Protein AF-A0A7Y0IFZ5-F1 (afdb_monomer_lite)

Structure (mmCIF, N/CA/C/O backbone):
data_AF-A0A7Y0IFZ5-F1
#
_entry.id   AF-A0A7Y0IFZ5-F1
#
loop_
_atom_site.group_PDB
_atom_site.id
_atom_site.type_symbol
_atom_site.label_atom_id
_atom_site.label_alt_id
_atom_site.label_comp_id
_atom_site.label_asym_id
_atom_site.label_entity_id
_atom_site.label_seq_id
_atom_site.pdbx_PDB_ins_code
_atom_site.Cartn_x
_atom_site.Cartn_y
_atom_site.Cartn_z
_atom_site.occupancy
_atom_site.B_iso_or_equiv
_atom_site.auth_seq_id
_atom_site.auth_comp_id
_atom_site.auth_asym_id
_atom_site.auth_atom_id
_atom_site.pdbx_PDB_model_num
ATOM 1 N N . MET A 1 1 ? 30.488 -13.077 0.875 1.00 28.94 1 MET A N 1
ATOM 2 C CA . MET A 1 1 ? 29.024 -13.248 1.007 1.00 28.94 1 MET A CA 1
ATOM 3 C C . MET A 1 1 ? 28.508 -12.250 2.036 1.00 28.94 1 MET A C 1
ATOM 5 O O . MET A 1 1 ? 28.869 -12.395 3.201 1.00 28.94 1 MET A O 1
ATOM 9 N N . PRO A 1 2 ? 27.779 -11.189 1.649 1.00 31.22 2 PRO A N 1
ATOM 10 C CA . PRO A 1 2 ? 27.338 -10.183 2.606 1.00 31.22 2 PRO A CA 1
ATOM 11 C C . PRO A 1 2 ? 26.074 -10.648 3.340 1.00 31.22 2 PRO A C 1
ATOM 13 O O . PRO A 1 2 ? 25.183 -11.271 2.765 1.00 31.22 2 PRO A O 1
ATOM 16 N N . LYS A 1 3 ? 26.037 -10.363 4.642 1.00 28.14 3 LYS A N 1
ATOM 17 C CA . LYS A 1 3 ? 24.937 -10.664 5.561 1.00 28.14 3 LYS A CA 1
ATOM 18 C C . LYS A 1 3 ? 23.734 -9.779 5.216 1.00 28.14 3 LYS A C 1
ATOM 20 O O . LYS A 1 3 ? 23.842 -8.558 5.278 1.00 28.14 3 LYS A O 1
ATOM 25 N N . PHE A 1 4 ? 22.599 -10.391 4.880 1.00 29.33 4 PHE A N 1
ATOM 26 C CA . PHE A 1 4 ?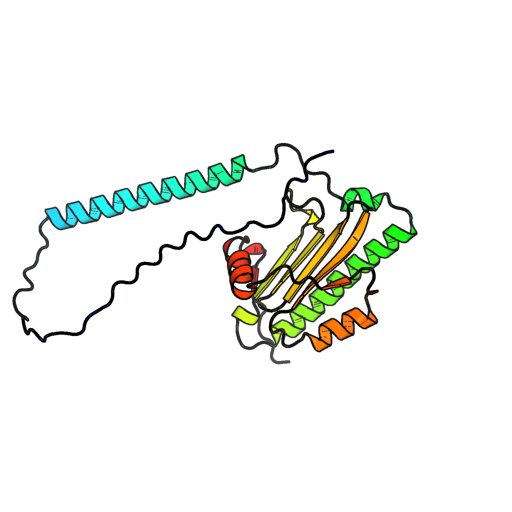 21.320 -9.696 4.733 1.00 29.33 4 PHE A CA 1
ATOM 27 C C . PHE A 1 4 ? 20.890 -9.126 6.085 1.00 29.33 4 PHE A C 1
ATOM 29 O O . PHE A 1 4 ? 20.635 -9.874 7.032 1.00 29.33 4 PHE A O 1
ATOM 36 N N . ILE A 1 5 ? 20.813 -7.801 6.177 1.00 32.47 5 ILE A N 1
ATOM 37 C CA . ILE A 1 5 ? 20.241 -7.126 7.334 1.00 32.47 5 ILE A CA 1
ATOM 38 C C . ILE A 1 5 ? 18.729 -7.038 7.108 1.00 32.47 5 ILE A C 1
ATOM 40 O O . ILE A 1 5 ? 18.268 -6.419 6.154 1.00 32.47 5 ILE A O 1
ATOM 44 N N . LYS A 1 6 ? 17.962 -7.708 7.975 1.00 34.34 6 LYS A N 1
ATOM 45 C CA . LYS A 1 6 ? 16.503 -7.591 8.058 1.00 34.34 6 LYS A CA 1
ATOM 46 C C . LYS A 1 6 ? 16.141 -6.168 8.490 1.00 34.34 6 LYS A C 1
ATOM 48 O O . LYS A 1 6 ? 16.249 -5.853 9.671 1.00 34.34 6 LYS A O 1
ATOM 53 N N . TYR A 1 7 ? 15.656 -5.356 7.562 1.00 35.38 7 TYR A N 1
ATOM 54 C CA . TYR A 1 7 ? 14.889 -4.151 7.866 1.00 35.38 7 TYR A CA 1
ATOM 55 C C . TYR A 1 7 ? 13.543 -4.258 7.149 1.00 35.38 7 TYR A C 1
ATOM 57 O O . TYR A 1 7 ? 13.492 -4.708 6.010 1.00 35.38 7 TYR A O 1
ATOM 65 N N . GLY A 1 8 ? 12.456 -3.916 7.844 1.00 36.41 8 GLY A N 1
ATOM 66 C CA . GLY A 1 8 ? 11.097 -3.984 7.296 1.00 36.41 8 GLY A CA 1
ATOM 67 C C . GLY A 1 8 ? 10.182 -5.011 7.963 1.00 36.41 8 GLY A C 1
ATOM 68 O O . GLY A 1 8 ? 9.476 -5.743 7.287 1.00 36.41 8 GLY A O 1
ATOM 69 N N . LEU A 1 9 ? 10.219 -5.101 9.291 1.00 38.88 9 LEU A N 1
ATOM 70 C CA . LEU A 1 9 ? 9.120 -5.573 10.139 1.00 38.88 9 LEU A CA 1
ATOM 71 C C . LEU A 1 9 ? 9.522 -5.181 11.558 1.00 38.88 9 LEU A C 1
ATOM 73 O O . LEU A 1 9 ? 10.343 -5.854 12.182 1.00 38.88 9 LEU A O 1
ATOM 77 N N . TYR A 1 10 ? 8.991 -4.062 12.053 1.00 38.41 10 TYR A N 1
ATOM 78 C CA . TYR A 1 10 ? 9.014 -3.770 13.483 1.00 38.41 10 TYR A CA 1
ATOM 79 C C . TYR A 1 10 ? 8.206 -4.873 14.173 1.00 38.41 10 TYR A C 1
ATOM 81 O O . TYR A 1 10 ? 6.986 -4.805 14.306 1.00 38.41 10 TYR A O 1
ATOM 89 N N . THR A 1 11 ? 8.883 -5.960 14.535 1.00 38.75 11 THR A N 1
ATOM 90 C CA . THR A 1 11 ? 8.301 -7.034 15.323 1.00 38.75 11 THR A CA 1
ATOM 91 C C . THR A 1 11 ? 8.141 -6.508 16.740 1.00 38.75 11 THR A C 1
ATOM 93 O O . THR A 1 11 ? 9.102 -6.366 17.493 1.00 38.75 11 THR A O 1
ATOM 96 N N . ALA A 1 12 ? 6.902 -6.188 17.105 1.00 37.78 12 ALA A N 1
ATOM 97 C CA . ALA A 1 12 ? 6.526 -5.972 18.491 1.00 37.78 12 ALA A CA 1
ATOM 98 C C . ALA A 1 12 ? 6.909 -7.228 19.296 1.00 37.78 12 ALA A C 1
ATOM 100 O O . ALA A 1 12 ? 6.267 -8.276 19.190 1.00 37.78 12 ALA A O 1
ATOM 101 N N . ARG A 1 13 ? 7.996 -7.137 20.070 1.00 34.03 13 ARG A N 1
ATOM 102 C CA . ARG A 1 13 ? 8.399 -8.143 21.058 1.00 34.03 13 ARG A CA 1
ATOM 103 C C . ARG A 1 13 ? 7.277 -8.260 22.092 1.00 34.03 13 ARG A C 1
ATOM 105 O O . ARG A 1 13 ? 7.116 -7.388 22.939 1.00 34.03 13 ARG A O 1
ATOM 112 N N . GLN A 1 14 ? 6.502 -9.337 22.020 1.00 38.91 14 GLN A N 1
ATOM 113 C CA . GLN A 1 14 ? 5.583 -9.737 23.081 1.00 38.91 14 GLN A CA 1
ATOM 114 C C . GLN A 1 14 ? 6.393 -10.254 24.272 1.00 38.91 14 GLN A C 1
ATOM 116 O O . GLN A 1 14 ? 7.002 -11.318 24.194 1.00 38.91 14 GLN A O 1
ATOM 121 N N . GLN A 1 15 ? 6.380 -9.515 25.378 1.00 36.09 15 GLN A N 1
ATOM 122 C CA . GLN A 1 15 ? 6.601 -10.093 26.699 1.00 36.09 15 GLN A CA 1
ATOM 123 C C . GLN A 1 15 ? 5.238 -10.546 27.227 1.00 36.09 15 GLN A C 1
ATOM 125 O O . GLN A 1 15 ? 4.375 -9.731 27.544 1.00 36.09 15 GLN A O 1
ATOM 130 N N . SER A 1 16 ? 5.026 -11.859 27.261 1.00 39.53 16 SER A N 1
ATOM 131 C CA . SER A 1 16 ? 3.897 -12.495 27.931 1.00 39.53 16 SER A CA 1
ATOM 132 C C . SER A 1 16 ? 4.147 -12.496 29.441 1.00 39.53 16 SER A C 1
ATOM 134 O O . SER A 1 16 ? 4.928 -13.305 29.940 1.00 39.53 16 SER A O 1
ATOM 136 N N . ALA A 1 17 ? 3.492 -11.591 30.166 1.00 36.41 17 ALA A N 1
ATOM 137 C CA . ALA A 1 17 ? 3.303 -11.711 31.607 1.00 36.41 17 ALA A CA 1
ATOM 138 C C . ALA A 1 17 ? 1.890 -12.253 31.846 1.00 36.41 17 ALA A C 1
ATOM 140 O O . ALA A 1 17 ? 0.937 -11.500 32.027 1.00 36.41 17 ALA A O 1
ATOM 141 N N . ASP A 1 18 ? 1.768 -13.575 31.774 1.00 41.91 18 ASP A N 1
ATOM 142 C CA . ASP A 1 18 ? 0.551 -14.302 32.107 1.00 41.91 18 ASP A CA 1
ATOM 143 C C . ASP A 1 18 ? 0.603 -14.685 33.592 1.00 41.91 18 ASP A C 1
ATOM 145 O O . ASP A 1 18 ? 1.342 -15.586 33.993 1.00 41.91 18 ASP A O 1
ATOM 149 N N . ARG A 1 19 ? -0.110 -13.924 34.427 1.00 38.81 19 ARG A N 1
ATOM 150 C CA . ARG A 1 19 ? -0.465 -14.290 35.807 1.00 38.81 19 ARG A CA 1
ATOM 151 C C . ARG A 1 19 ? -1.808 -13.658 36.161 1.00 38.81 19 ARG A C 1
ATOM 153 O O . ARG A 1 19 ? -1.865 -12.622 36.819 1.00 38.81 19 ARG A O 1
ATOM 160 N N . SER A 1 20 ? -2.897 -14.297 35.746 1.00 37.06 20 SER A N 1
ATOM 161 C CA . SER A 1 20 ? -4.210 -14.088 36.361 1.00 37.06 20 SER A CA 1
ATOM 162 C C . SER A 1 20 ? -4.287 -14.847 37.695 1.00 37.06 20 SER A C 1
ATOM 164 O O . SER A 1 20 ? -4.055 -16.058 37.713 1.00 37.06 20 SER A O 1
ATOM 166 N N . PRO A 1 21 ? -4.632 -14.198 38.820 1.00 47.41 21 PRO A N 1
ATOM 167 C CA . PRO A 1 21 ? -5.012 -14.911 40.029 1.00 47.41 21 PRO A CA 1
ATOM 168 C C . PRO A 1 21 ? -6.467 -15.392 39.931 1.00 47.41 21 PRO A C 1
ATOM 170 O O . PRO A 1 21 ? -7.364 -14.652 39.528 1.00 47.41 21 PRO A O 1
ATOM 173 N N . ARG A 1 22 ? -6.690 -16.652 40.321 1.00 45.88 22 ARG A N 1
ATOM 174 C CA . ARG A 1 22 ? -8.016 -17.250 40.521 1.00 45.88 22 ARG A CA 1
ATOM 175 C C . ARG A 1 22 ? -8.739 -16.516 41.655 1.00 45.88 22 ARG A C 1
ATOM 177 O O . ARG A 1 22 ? -8.265 -16.534 42.787 1.00 45.88 22 ARG A O 1
ATOM 184 N N . LEU A 1 23 ? -9.891 -15.916 41.360 1.00 42.19 23 LEU A N 1
ATOM 185 C CA . LEU A 1 23 ? -10.823 -15.405 42.366 1.00 42.19 23 LEU A CA 1
ATOM 186 C C . LEU A 1 23 ? -11.731 -16.546 42.833 1.00 42.19 23 LEU A C 1
ATOM 188 O O . LEU A 1 23 ? -12.584 -17.023 42.088 1.00 42.19 23 LEU A O 1
ATOM 192 N N . GLY A 1 24 ? -11.513 -16.990 44.070 1.00 42.06 24 GLY A N 1
ATOM 193 C CA . GLY A 1 24 ? -12.442 -17.837 44.806 1.00 42.06 24 GLY A CA 1
ATOM 194 C C . GLY A 1 24 ? -13.580 -16.995 45.381 1.00 42.06 24 GLY A C 1
ATOM 195 O O . GLY A 1 24 ? -13.344 -16.018 46.088 1.00 42.06 24 GLY A O 1
ATOM 196 N N . LEU A 1 25 ? -14.810 -17.388 45.060 1.00 46.12 25 LEU A N 1
ATOM 197 C CA . LEU A 1 25 ? -16.038 -16.950 45.715 1.00 46.12 25 LEU A CA 1
ATOM 198 C C . LEU A 1 25 ? -16.077 -17.496 47.146 1.00 46.12 25 LEU A C 1
ATOM 200 O O . LEU A 1 25 ? -15.966 -18.705 47.343 1.00 46.12 25 LEU A O 1
ATOM 204 N N . GLY A 1 26 ? -16.298 -16.631 48.134 1.00 44.28 26 GLY A N 1
ATOM 205 C CA . GLY A 1 26 ? -16.558 -17.079 49.496 1.00 44.28 26 GLY A CA 1
ATOM 206 C C . GLY A 1 26 ? -16.767 -15.950 50.499 1.00 44.28 26 GLY A C 1
ATOM 207 O O . GLY A 1 26 ? -15.861 -15.171 50.753 1.00 44.28 26 GLY A O 1
ATOM 208 N N . ALA A 1 27 ? -17.947 -15.978 51.119 1.00 39.75 27 ALA A N 1
ATOM 209 C CA . ALA A 1 27 ? -18.336 -15.340 52.377 1.00 39.75 27 ALA A CA 1
ATOM 210 C C . ALA A 1 27 ? -18.733 -13.849 52.368 1.00 39.75 27 ALA A C 1
ATOM 212 O O . ALA A 1 27 ? -17.950 -12.923 52.187 1.00 39.75 27 ALA A O 1
ATOM 213 N N . LYS A 1 28 ? -20.023 -13.669 52.673 1.00 49.84 28 LYS A N 1
ATOM 214 C CA . LYS A 1 28 ? -20.680 -12.444 53.122 1.00 49.84 28 LYS A CA 1
ATOM 215 C C . LYS A 1 28 ? -20.041 -11.971 54.434 1.00 49.84 28 LYS A C 1
ATOM 217 O O . LYS A 1 28 ? -19.937 -12.761 55.367 1.00 49.84 28 LYS A O 1
ATOM 222 N N . SER A 1 29 ? -19.720 -10.685 54.532 1.00 41.69 29 SER A N 1
ATOM 223 C CA . SER A 1 29 ? -19.534 -9.998 55.812 1.00 41.69 29 SER A CA 1
ATOM 224 C C . SER A 1 29 ? -20.216 -8.629 55.743 1.00 41.69 29 SER A C 1
ATOM 226 O O . SER A 1 29 ? -19.931 -7.871 54.811 1.00 41.69 29 SER A O 1
ATOM 228 N N . PRO A 1 30 ? -21.138 -8.302 56.666 1.00 58.19 30 PRO A N 1
ATOM 229 C CA . PRO A 1 30 ? -21.684 -6.967 56.805 1.00 58.19 30 PRO A CA 1
ATOM 230 C C . PRO A 1 30 ? -20.810 -6.195 57.797 1.00 58.19 30 PRO A C 1
ATOM 232 O O . PRO A 1 30 ? -20.915 -6.389 59.003 1.00 58.19 30 PRO A O 1
ATOM 235 N N . VAL A 1 31 ? -19.955 -5.304 57.301 1.00 47.06 31 VAL A N 1
ATOM 236 C CA . VAL A 1 31 ? -19.357 -4.258 58.140 1.00 47.06 31 VAL A CA 1
ATOM 237 C C . VAL A 1 31 ? -19.505 -2.940 57.402 1.00 47.06 31 VAL A C 1
ATOM 239 O O . VAL A 1 31 ? -18.700 -2.559 56.559 1.00 47.06 31 VAL A O 1
ATOM 242 N N . LEU A 1 32 ? -20.623 -2.288 57.698 1.00 50.28 32 LEU A N 1
ATOM 243 C CA . LEU A 1 32 ? -20.951 -0.929 57.308 1.00 50.28 32 LEU A CA 1
ATOM 244 C C . LEU A 1 32 ? -20.952 -0.118 58.607 1.00 50.28 32 LEU A C 1
ATOM 246 O O . LEU A 1 32 ? -21.998 0.138 59.189 1.00 50.28 32 LEU A O 1
ATOM 250 N N . ALA A 1 33 ? -19.762 0.195 59.113 1.00 49.06 33 ALA A N 1
ATOM 251 C CA . ALA A 1 33 ? -19.560 1.177 60.171 1.00 49.06 33 ALA A CA 1
ATOM 252 C C . ALA A 1 33 ? -18.097 1.637 60.139 1.00 49.06 33 ALA A C 1
ATOM 254 O O . ALA A 1 33 ? -17.204 0.808 60.015 1.00 49.06 33 ALA A O 1
ATOM 255 N N . GLU A 1 34 ? -17.894 2.950 60.260 1.00 45.88 34 GLU A N 1
ATOM 256 C CA . GLU A 1 34 ? -16.604 3.661 60.343 1.00 45.88 34 GLU A CA 1
ATOM 257 C C . GLU A 1 34 ? -15.924 4.059 59.021 1.00 45.88 34 GLU A C 1
ATOM 259 O O . GLU A 1 34 ? -14.757 3.786 58.756 1.00 45.88 34 GLU A O 1
ATOM 264 N N . LEU A 1 35 ? -16.631 4.874 58.231 1.00 47.56 35 LEU A N 1
ATOM 265 C CA . LEU A 1 35 ? -15.983 5.907 57.414 1.00 47.56 35 LEU A CA 1
ATOM 266 C C . LEU A 1 35 ? -15.595 7.089 58.319 1.00 47.56 35 LEU A C 1
ATOM 268 O O . LEU A 1 35 ? -16.273 8.113 58.363 1.00 47.56 35 LEU A O 1
ATOM 272 N N . LEU A 1 36 ? -14.503 6.931 59.068 1.00 50.06 36 LEU A N 1
ATOM 273 C CA . LEU A 1 36 ? -13.791 8.065 59.658 1.00 50.06 36 LEU A CA 1
ATOM 274 C C . LEU A 1 36 ? -13.088 8.858 58.541 1.00 50.06 36 LEU A C 1
ATOM 276 O O . LEU A 1 36 ? -12.563 8.254 57.598 1.00 50.06 36 LEU A O 1
ATOM 280 N N . PRO A 1 37 ? -13.020 10.199 58.624 1.00 51.59 37 PRO A N 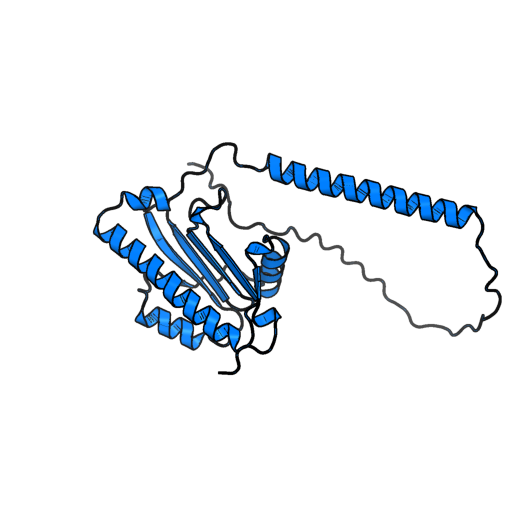1
ATOM 281 C CA . PRO A 1 37 ? -12.328 11.009 57.638 1.00 51.59 37 PRO A CA 1
ATOM 282 C C . PRO A 1 37 ? -10.820 10.857 57.855 1.00 51.59 37 PRO A C 1
ATOM 284 O O . PRO A 1 37 ? -10.186 11.652 58.544 1.00 51.59 37 PRO A O 1
ATOM 287 N N . TYR A 1 38 ? -10.205 9.845 57.243 1.00 51.75 38 TYR A N 1
ATOM 288 C CA . TYR A 1 38 ? -8.749 9.786 57.095 1.00 51.75 38 TYR A CA 1
ATOM 289 C C . TYR A 1 38 ? -8.286 10.777 56.015 1.00 51.75 38 TYR A C 1
ATOM 291 O O . TYR A 1 38 ? -7.607 10.434 55.052 1.00 51.75 38 TYR A O 1
ATOM 299 N N . THR A 1 39 ? -8.604 12.055 56.208 1.00 58.22 39 THR A N 1
ATOM 300 C CA . THR A 1 39 ? -7.816 13.166 55.675 1.00 58.22 39 THR A CA 1
ATOM 301 C C . THR A 1 39 ? -6.678 13.448 56.649 1.00 58.22 39 THR A C 1
ATOM 303 O O . THR A 1 39 ? -6.510 14.575 57.113 1.00 58.22 39 THR A O 1
ATOM 306 N N . SER A 1 40 ? -5.904 12.420 57.025 1.00 67.75 40 SER A N 1
ATOM 307 C CA . SER A 1 40 ? -4.653 12.704 57.717 1.00 67.75 40 SER A CA 1
ATOM 308 C C . SER A 1 40 ? -3.752 13.419 56.713 1.00 67.75 40 SER A C 1
ATOM 310 O O . SER A 1 40 ? -3.646 13.022 55.545 1.00 67.75 40 SER A O 1
ATOM 312 N N . LEU A 1 41 ? -3.138 14.514 57.151 1.00 71.94 41 LEU A N 1
ATOM 313 C CA . LEU A 1 41 ? -2.227 15.314 56.335 1.00 71.94 41 LEU A CA 1
ATOM 314 C C . LEU A 1 41 ? -1.144 14.431 55.682 1.00 71.94 41 LEU A C 1
ATOM 316 O O . LEU A 1 41 ? -0.731 14.676 54.548 1.00 71.94 41 LEU A O 1
ATOM 320 N N . ASP A 1 42 ? -0.771 13.333 56.342 1.00 75.50 42 ASP A N 1
ATOM 321 C CA . ASP A 1 42 ? 0.165 12.327 55.844 1.00 75.50 42 ASP A CA 1
ATOM 322 C C . ASP A 1 42 ? -0.332 11.576 54.603 1.00 75.50 42 ASP A C 1
ATOM 324 O O . ASP A 1 42 ? 0.461 11.298 53.700 1.00 75.50 42 ASP A O 1
ATOM 328 N N . PHE A 1 43 ? -1.627 11.259 54.510 1.00 76.44 43 PHE A N 1
ATOM 329 C CA . PHE A 1 43 ? -2.192 10.584 53.338 1.00 76.44 43 PHE A CA 1
ATOM 330 C C . PHE A 1 43 ? -2.162 11.496 52.106 1.00 76.44 43 PHE A C 1
ATOM 332 O O . PHE A 1 43 ? -1.689 11.092 51.041 1.00 76.44 43 PHE A O 1
ATOM 339 N N . ILE A 1 44 ? -2.573 12.758 52.268 1.00 79.19 44 ILE A N 1
ATOM 340 C CA . ILE A 1 44 ? -2.536 13.771 51.201 1.00 79.19 44 ILE A CA 1
ATOM 341 C C . ILE A 1 44 ? -1.084 14.038 50.772 1.00 79.19 44 ILE A C 1
ATOM 343 O O . ILE A 1 44 ? -0.777 14.105 49.578 1.00 79.19 44 ILE A O 1
ATOM 347 N N . THR A 1 45 ? -0.155 14.104 51.728 1.00 81.75 45 THR A N 1
ATOM 348 C CA . THR A 1 45 ? 1.277 14.311 51.455 1.00 81.75 45 THR A CA 1
ATOM 349 C C . THR A 1 45 ? 1.895 13.122 50.709 1.00 81.75 45 THR A C 1
ATOM 351 O O . THR A 1 45 ? 2.659 13.299 49.758 1.00 81.75 45 THR A O 1
ATOM 354 N N . ARG A 1 46 ? 1.529 11.882 51.061 1.00 80.12 46 ARG A N 1
ATOM 355 C CA . ARG A 1 46 ? 1.975 10.680 50.335 1.00 80.12 46 ARG A CA 1
ATOM 356 C C . ARG A 1 46 ? 1.391 10.615 48.922 1.00 80.12 46 ARG A C 1
ATOM 358 O O . ARG A 1 46 ? 2.137 10.358 47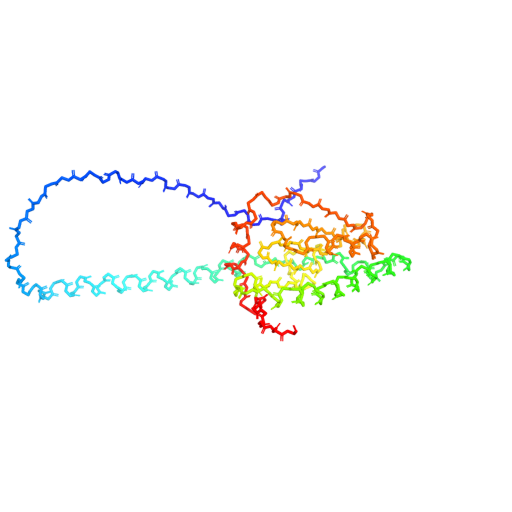.977 1.00 80.12 46 ARG A O 1
ATOM 365 N N . ALA A 1 47 ? 0.098 10.894 48.754 1.00 80.75 47 ALA A N 1
ATOM 366 C CA . ALA A 1 47 ? -0.563 10.880 47.449 1.00 80.75 47 ALA A CA 1
ATOM 367 C C . ALA A 1 47 ? 0.018 11.941 46.495 1.00 80.75 47 ALA A C 1
ATOM 369 O O . ALA A 1 47 ? 0.315 11.644 45.335 1.00 80.75 47 ALA A O 1
ATOM 370 N N . THR A 1 48 ? 0.265 13.158 46.986 1.00 86.38 48 THR A N 1
ATOM 371 C CA . THR A 1 48 ? 0.885 14.234 46.192 1.00 86.38 48 THR A CA 1
ATOM 372 C C . THR A 1 48 ? 2.328 13.909 45.806 1.00 86.38 48 THR A C 1
ATOM 374 O O . THR A 1 48 ? 2.712 14.141 44.656 1.00 86.38 48 THR A O 1
ATOM 377 N N . LYS A 1 49 ? 3.111 13.285 46.700 1.00 89.88 49 LYS A N 1
ATOM 378 C CA . LYS A 1 49 ? 4.462 12.790 46.386 1.00 89.88 49 LYS A CA 1
ATOM 379 C C . LYS A 1 49 ? 4.436 11.738 45.271 1.00 89.88 49 LYS A C 1
ATOM 381 O O . LYS A 1 49 ? 5.191 11.866 44.311 1.00 89.88 49 LYS A O 1
ATOM 386 N N . ILE A 1 50 ? 3.526 10.761 45.340 1.00 88.62 50 ILE A N 1
ATOM 387 C CA . ILE A 1 50 ? 3.358 9.724 44.303 1.00 88.62 50 ILE A CA 1
ATOM 388 C C . ILE A 1 50 ? 2.988 10.347 42.949 1.00 88.62 50 ILE A C 1
ATOM 390 O O . ILE A 1 50 ? 3.570 9.990 41.922 1.00 88.62 50 ILE A O 1
ATOM 394 N N . LEU A 1 51 ? 2.050 11.298 42.930 1.00 87.12 51 LEU A N 1
ATOM 395 C CA . LEU A 1 51 ? 1.634 11.983 41.703 1.00 87.12 51 LEU A CA 1
ATOM 396 C C . LEU A 1 51 ? 2.764 12.823 41.097 1.00 87.12 51 LEU A C 1
ATOM 398 O O . LEU A 1 51 ? 2.934 12.823 39.875 1.00 87.12 51 LEU A O 1
ATOM 402 N N . LYS A 1 52 ? 3.564 13.499 41.930 1.00 90.62 52 LYS A N 1
ATOM 403 C CA . LYS A 1 52 ? 4.734 14.263 41.481 1.00 90.62 52 LYS A CA 1
ATOM 404 C C . LYS A 1 52 ? 5.781 13.346 40.845 1.00 90.62 52 LYS A C 1
ATOM 406 O O . LYS A 1 52 ? 6.188 13.596 39.713 1.00 90.62 52 LYS A O 1
ATOM 411 N N . THR A 1 53 ? 6.123 12.236 41.503 1.00 90.50 53 THR A N 1
ATOM 412 C CA . THR A 1 53 ? 7.062 11.241 40.961 1.00 90.50 53 THR A CA 1
ATOM 413 C C . THR A 1 53 ? 6.550 10.619 39.659 1.00 90.50 53 THR A C 1
ATOM 415 O O . THR A 1 53 ? 7.318 10.454 38.714 1.00 90.50 53 THR A O 1
ATOM 418 N N . ARG A 1 54 ? 5.245 10.330 39.547 1.00 85.00 54 ARG A N 1
ATOM 419 C CA . ARG A 1 54 ? 4.645 9.850 38.289 1.00 85.00 54 ARG A CA 1
ATOM 420 C C . ARG A 1 54 ? 4.776 10.863 37.154 1.00 85.00 54 ARG A C 1
ATOM 422 O O . ARG A 1 54 ? 5.175 10.476 36.060 1.00 85.00 54 ARG A O 1
ATOM 429 N N . LYS A 1 55 ? 4.481 12.144 37.405 1.00 89.12 55 LYS A N 1
ATOM 430 C CA . LYS A 1 55 ? 4.630 13.207 36.396 1.00 89.12 55 LYS A CA 1
ATOM 431 C C . LYS A 1 55 ? 6.082 13.362 35.940 1.00 89.12 55 LYS A C 1
ATOM 433 O O . LYS A 1 55 ? 6.328 13.513 34.749 1.00 89.12 55 LYS A O 1
ATOM 438 N N . GLU A 1 56 ? 7.038 13.302 36.863 1.00 91.19 56 GLU A N 1
ATOM 439 C CA . GLU A 1 56 ? 8.470 13.373 36.541 1.00 91.19 56 GLU A CA 1
ATOM 440 C C . GLU A 1 56 ? 8.936 12.161 35.722 1.00 91.19 56 GLU A C 1
ATOM 442 O O . GLU A 1 56 ? 9.651 12.328 34.735 1.00 91.19 56 GLU A O 1
ATOM 447 N N . ASN A 1 57 ? 8.482 10.953 36.068 1.00 86.75 57 ASN A N 1
ATOM 448 C CA . ASN A 1 57 ? 8.791 9.742 35.306 1.00 86.75 57 ASN A CA 1
ATOM 449 C C . ASN A 1 57 ? 8.182 9.766 33.899 1.00 86.75 57 ASN A C 1
ATOM 451 O O . ASN A 1 57 ? 8.847 9.356 32.952 1.00 86.75 57 ASN A O 1
ATOM 455 N N . MET A 1 58 ? 6.961 10.287 33.744 1.00 83.00 58 MET A N 1
ATOM 456 C CA . MET A 1 58 ? 6.312 10.435 32.437 1.00 83.00 58 MET A CA 1
ATOM 457 C C . MET A 1 58 ? 7.081 11.414 31.543 1.00 83.00 58 MET A C 1
ATOM 459 O O . MET A 1 58 ? 7.419 11.066 30.418 1.00 83.00 58 MET A O 1
ATOM 463 N N . LYS A 1 59 ? 7.496 12.571 32.083 1.00 86.88 59 LYS A N 1
ATOM 464 C CA . LYS A 1 59 ? 8.361 13.522 31.362 1.00 86.88 59 LYS A CA 1
ATOM 465 C C . LYS A 1 59 ? 9.704 12.910 30.953 1.00 86.88 59 LYS A C 1
ATOM 467 O O . LYS A 1 59 ? 10.193 13.172 29.860 1.00 86.88 59 LYS A O 1
ATOM 472 N N . ARG A 1 60 ? 10.323 12.099 31.822 1.00 84.31 60 ARG A N 1
ATOM 473 C CA . ARG A 1 60 ? 11.576 11.391 31.497 1.00 84.31 60 ARG A CA 1
ATOM 474 C C . ARG A 1 60 ? 11.378 10.356 30.393 1.00 84.31 60 ARG A C 1
ATOM 476 O O . ARG A 1 60 ? 12.256 10.215 29.550 1.00 84.31 60 ARG A O 1
ATOM 483 N N . PHE A 1 61 ? 10.247 9.655 30.402 1.00 78.75 61 PHE A N 1
ATOM 484 C CA . PHE A 1 61 ? 9.902 8.684 29.370 1.00 78.75 61 PHE A CA 1
ATOM 485 C C . PHE A 1 61 ? 9.675 9.369 28.016 1.00 78.75 61 PHE A C 1
ATOM 487 O O . PHE A 1 61 ? 10.295 8.973 27.038 1.00 78.75 61 PHE A O 1
ATOM 494 N N . GLU A 1 62 ? 8.899 10.456 27.977 1.00 76.81 62 GLU A N 1
ATOM 495 C CA . GLU A 1 62 ? 8.680 11.271 26.771 1.00 76.81 62 GLU A CA 1
ATOM 496 C C . GLU A 1 62 ? 9.997 11.830 26.204 1.00 76.81 62 GLU A C 1
ATOM 498 O O . GLU A 1 62 ? 10.247 11.749 25.003 1.00 76.81 62 GLU A O 1
ATOM 503 N N . ALA A 1 63 ? 10.883 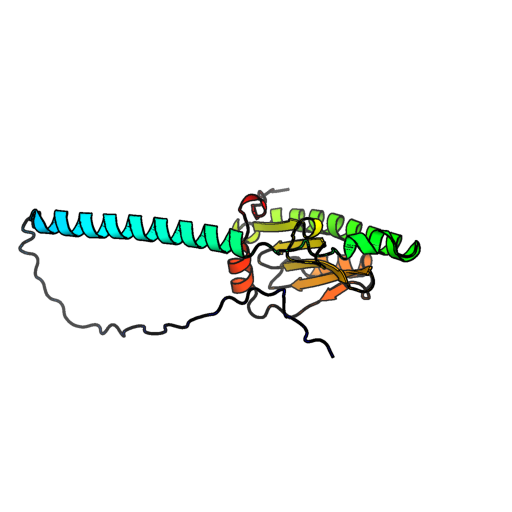12.339 27.067 1.00 78.12 63 ALA A N 1
ATOM 504 C CA . ALA A 1 63 ? 12.193 12.840 26.650 1.00 78.12 63 ALA A CA 1
ATOM 505 C C . ALA A 1 63 ? 13.118 11.724 26.126 1.00 78.12 63 ALA A C 1
ATOM 507 O O . ALA A 1 63 ? 13.886 11.943 25.187 1.00 78.12 63 ALA A O 1
ATOM 508 N N . ALA A 1 64 ? 13.063 10.527 26.718 1.00 71.00 64 ALA A N 1
ATOM 509 C CA . ALA A 1 64 ? 13.824 9.373 26.246 1.00 71.00 64 ALA A CA 1
ATOM 510 C C . ALA A 1 64 ? 13.298 8.854 24.900 1.00 71.00 64 ALA A C 1
ATOM 512 O O . ALA A 1 64 ? 14.096 8.492 24.038 1.00 71.00 64 ALA A O 1
ATOM 513 N N . ASP A 1 65 ? 11.981 8.870 24.700 1.00 67.12 65 ASP A N 1
ATOM 514 C CA . ASP A 1 65 ? 11.340 8.464 23.450 1.00 67.12 65 ASP A CA 1
ATOM 515 C C . ASP A 1 65 ? 11.675 9.441 22.309 1.00 67.12 65 ASP A C 1
ATOM 517 O O . ASP A 1 65 ? 12.116 9.025 21.238 1.00 67.12 65 ASP A O 1
ATOM 521 N N . GLN A 1 66 ? 11.639 10.753 22.576 1.00 65.75 66 GLN A N 1
ATOM 522 C CA . GLN A 1 66 ? 12.123 11.777 21.639 1.00 65.75 66 GLN A CA 1
ATOM 523 C C . GLN A 1 66 ? 13.613 11.617 21.310 1.00 65.75 66 GLN A C 1
ATOM 525 O O . GLN A 1 66 ? 14.015 11.736 20.151 1.00 65.75 66 GLN A O 1
ATOM 530 N N . LYS A 1 67 ? 14.451 11.313 22.309 1.00 63.97 67 LYS A N 1
ATOM 531 C CA . LYS A 1 67 ? 15.891 11.107 22.099 1.00 63.97 67 LYS A CA 1
ATOM 532 C C . LYS A 1 67 ? 16.181 9.841 21.287 1.00 63.97 67 LYS A C 1
ATOM 534 O O . LYS A 1 67 ? 17.058 9.871 20.428 1.00 63.97 67 LYS A O 1
ATOM 539 N N . ASN A 1 68 ? 15.431 8.761 21.508 1.00 59.34 68 ASN A N 1
ATOM 540 C CA . ASN A 1 68 ? 15.517 7.544 20.699 1.00 59.34 68 ASN A CA 1
ATOM 541 C C . ASN A 1 68 ? 15.028 7.777 19.265 1.00 59.34 68 ASN A C 1
ATOM 543 O O . ASN A 1 68 ? 15.623 7.241 18.334 1.00 59.34 68 ASN A O 1
ATOM 547 N N . HIS A 1 69 ? 13.995 8.597 19.061 1.00 56.81 69 HIS A N 1
ATOM 548 C CA . HIS A 1 69 ? 13.561 8.991 17.720 1.00 56.81 69 HIS A CA 1
ATOM 549 C C . HIS A 1 69 ? 14.654 9.748 16.952 1.00 56.81 69 HIS A C 1
ATOM 551 O O . HIS A 1 69 ? 14.880 9.450 15.784 1.00 56.81 69 HIS A O 1
ATOM 557 N N . LEU A 1 70 ? 15.383 10.651 17.617 1.00 55.72 70 LEU A N 1
ATOM 558 C CA . LEU A 1 70 ? 16.488 11.410 17.014 1.00 55.72 70 LEU A CA 1
ATOM 559 C C . LEU A 1 70 ? 17.753 10.567 16.777 1.00 55.72 70 LEU A C 1
ATOM 561 O O . LEU A 1 70 ? 18.468 10.782 15.804 1.00 55.72 70 LEU A O 1
ATOM 565 N N . GLN A 1 71 ? 18.056 9.605 17.653 1.00 55.31 71 GLN A N 1
ATOM 566 C CA . GLN A 1 71 ? 19.250 8.755 17.519 1.00 55.31 71 GLN A CA 1
ATOM 567 C C . GLN A 1 71 ? 19.104 7.638 16.481 1.00 55.31 71 GLN A C 1
ATOM 569 O O . GLN A 1 71 ? 20.113 7.088 16.042 1.00 55.31 71 GLN A O 1
ATOM 574 N N . ASN A 1 72 ? 17.874 7.308 16.087 1.00 55.88 72 ASN A N 1
ATOM 575 C CA . ASN A 1 72 ? 17.600 6.298 15.069 1.00 55.88 72 ASN A CA 1
ATOM 576 C C . ASN A 1 72 ? 17.505 6.876 13.652 1.00 55.88 72 ASN A C 1
ATOM 578 O O . ASN A 1 72 ? 17.275 6.104 12.722 1.00 55.88 72 ASN A O 1
ATOM 582 N N . GLU A 1 73 ? 17.705 8.186 13.458 1.00 56.81 73 GLU A N 1
ATOM 583 C CA . GLU A 1 73 ? 17.788 8.734 12.107 1.00 56.81 73 GLU A CA 1
ATOM 584 C C . GLU A 1 73 ? 18.990 8.134 11.364 1.00 56.81 73 GLU A C 1
ATOM 586 O O . GLU A 1 73 ? 20.098 8.047 11.911 1.00 56.81 73 GLU A O 1
ATOM 591 N N . PRO A 1 74 ? 18.799 7.673 10.117 1.00 56.25 74 PRO A N 1
ATOM 592 C CA . PRO A 1 74 ? 19.867 7.036 9.382 1.00 56.25 74 PRO A CA 1
ATOM 593 C C . PRO A 1 74 ? 20.972 8.070 9.159 1.00 56.25 74 PRO A C 1
ATOM 595 O O . PRO A 1 74 ? 20.757 9.101 8.526 1.00 56.25 74 PRO A O 1
ATOM 598 N N . GLN A 1 75 ? 22.183 7.774 9.647 1.00 63.53 75 GLN A N 1
ATOM 599 C CA . GLN A 1 75 ? 23.347 8.669 9.536 1.00 63.53 75 GLN A CA 1
ATOM 600 C C . GLN A 1 75 ? 23.698 9.031 8.082 1.00 63.53 75 GLN A C 1
ATOM 602 O O . GLN A 1 75 ? 24.503 9.928 7.835 1.00 63.53 75 GLN A O 1
ATOM 607 N N . ARG A 1 76 ? 23.120 8.316 7.106 1.00 64.94 76 ARG A N 1
ATOM 608 C CA . ARG A 1 76 ? 23.193 8.621 5.679 1.00 64.94 76 ARG A CA 1
ATOM 609 C C . ARG A 1 76 ? 21.827 8.397 5.032 1.00 64.94 76 ARG A C 1
ATOM 611 O O . ARG A 1 76 ? 21.201 7.376 5.317 1.00 64.94 76 ARG A O 1
ATOM 618 N N . PRO A 1 77 ? 21.383 9.285 4.126 1.00 66.31 77 PRO A N 1
ATOM 619 C CA . PRO A 1 77 ? 20.145 9.081 3.390 1.00 66.31 77 PRO A CA 1
ATOM 620 C C . PRO A 1 77 ? 20.232 7.782 2.585 1.00 66.31 77 PRO A C 1
ATOM 622 O O . PRO A 1 77 ? 21.155 7.590 1.790 1.00 66.31 77 PRO A O 1
ATOM 625 N N . VAL A 1 78 ? 19.270 6.886 2.798 1.00 77.69 78 VAL A N 1
ATOM 626 C CA . VAL A 1 78 ? 19.181 5.631 2.052 1.00 77.69 78 VAL A CA 1
ATOM 627 C C . VAL A 1 78 ? 18.871 5.950 0.589 1.00 77.69 78 VAL A C 1
ATOM 629 O O . VAL A 1 78 ? 17.963 6.731 0.280 1.00 77.69 78 VAL A O 1
ATOM 632 N N . LEU A 1 79 ? 19.645 5.370 -0.332 1.00 84.44 79 LEU A N 1
ATOM 633 C CA . LEU A 1 79 ? 19.380 5.513 -1.757 1.00 84.44 79 LEU A CA 1
ATOM 634 C C . LEU A 1 79 ? 18.048 4.835 -2.085 1.00 84.44 79 LEU A C 1
ATOM 636 O O . LEU A 1 79 ? 17.840 3.665 -1.791 1.00 84.44 79 LEU A O 1
ATOM 640 N N . LYS A 1 80 ? 17.147 5.599 -2.695 1.00 90.00 80 LYS A N 1
ATOM 641 C CA . LYS A 1 80 ? 15.802 5.149 -3.044 1.00 90.00 80 LYS A CA 1
ATOM 642 C C . LYS A 1 80 ? 15.790 4.469 -4.404 1.00 90.00 80 LYS A C 1
ATOM 644 O O . LYS A 1 80 ? 16.121 5.121 -5.397 1.00 90.00 80 LYS A O 1
ATOM 649 N N . ASN A 1 81 ? 15.307 3.231 -4.478 1.00 91.19 81 ASN A N 1
ATOM 650 C CA . ASN A 1 81 ? 15.285 2.478 -5.736 1.00 91.19 81 ASN A CA 1
ATOM 651 C C . ASN A 1 81 ? 14.433 3.164 -6.806 1.00 91.19 81 ASN A C 1
ATOM 653 O O . ASN A 1 81 ? 14.828 3.217 -7.967 1.00 91.19 81 ASN A O 1
ATOM 657 N N . TYR A 1 82 ? 13.323 3.809 -6.426 1.00 92.81 82 TYR A N 1
ATOM 658 C CA . TYR A 1 82 ? 12.498 4.544 -7.392 1.00 92.81 82 TYR A CA 1
ATOM 659 C C . TYR A 1 82 ? 13.266 5.691 -8.082 1.00 92.81 82 TYR A C 1
ATOM 661 O O . TYR A 1 82 ? 12.939 6.073 -9.205 1.00 92.81 82 TYR A O 1
ATOM 669 N N . LYS A 1 83 ? 14.302 6.259 -7.438 1.00 92.62 83 LYS A N 1
ATOM 670 C CA . LYS A 1 83 ? 15.157 7.282 -8.062 1.00 92.62 83 LYS A CA 1
ATOM 671 C C . LYS A 1 83 ? 16.069 6.672 -9.123 1.00 92.62 83 LYS A C 1
ATOM 673 O O . LYS A 1 83 ? 16.334 7.336 -10.122 1.00 92.62 83 LYS A O 1
ATOM 678 N N . LEU A 1 84 ? 16.517 5.434 -8.922 1.00 91.50 84 LEU A N 1
ATOM 679 C CA . LEU A 1 84 ? 17.270 4.673 -9.919 1.00 91.50 84 LEU A CA 1
ATOM 680 C C . LEU A 1 84 ? 16.366 4.251 -11.078 1.00 91.50 84 LEU A C 1
ATOM 682 O O . LEU A 1 84 ? 16.717 4.487 -12.227 1.00 91.50 84 LEU A O 1
ATOM 686 N N . ALA A 1 85 ? 15.137 3.820 -10.786 1.00 92.56 85 ALA A N 1
ATOM 687 C CA . ALA A 1 85 ? 14.143 3.458 -11.795 1.00 92.56 85 ALA A CA 1
ATOM 688 C C . ALA A 1 85 ? 13.790 4.593 -12.776 1.00 92.56 85 ALA A C 1
ATOM 690 O O . ALA A 1 85 ? 13.394 4.345 -13.914 1.00 92.56 85 ALA A O 1
ATOM 691 N N . ARG A 1 86 ? 14.022 5.860 -12.405 1.00 90.56 86 ARG A N 1
ATOM 692 C CA . ARG A 1 86 ? 13.940 7.009 -13.332 1.00 90.56 86 ARG A CA 1
ATOM 693 C C . ARG A 1 86 ? 15.007 7.000 -14.430 1.00 90.56 86 ARG A C 1
ATOM 695 O O . ARG A 1 86 ? 14.914 7.780 -15.377 1.00 90.56 86 ARG A O 1
ATOM 702 N N . ARG A 1 87 ? 16.023 6.152 -14.322 1.00 91.19 87 ARG A N 1
ATOM 703 C CA . ARG A 1 87 ? 17.087 5.946 -15.312 1.00 91.19 87 ARG A CA 1
ATOM 704 C C . ARG A 1 87 ? 16.952 4.615 -16.052 1.00 91.19 87 ARG A C 1
ATOM 706 O O . ARG A 1 87 ? 17.723 4.395 -16.978 1.00 91.19 87 ARG A O 1
ATOM 713 N N . ALA A 1 88 ? 15.947 3.804 -15.716 1.00 92.00 88 ALA A N 1
ATOM 714 C CA . ALA A 1 88 ? 15.667 2.544 -16.389 1.00 92.00 88 ALA A CA 1
ATOM 715 C C . ALA A 1 88 ? 15.398 2.728 -17.896 1.00 92.00 88 ALA A C 1
ATOM 717 O O . ALA A 1 88 ? 15.158 3.841 -18.392 1.00 92.00 88 ALA A O 1
ATOM 718 N N . LEU A 1 89 ? 15.408 1.610 -18.625 1.00 94.31 89 LEU A N 1
ATOM 719 C CA . LEU A 1 89 ? 15.053 1.569 -20.044 1.00 94.31 89 LEU A CA 1
ATOM 720 C C . LEU A 1 89 ? 13.635 2.131 -20.280 1.00 94.31 89 LEU A C 1
ATOM 722 O O . LEU A 1 89 ? 12.779 1.984 -19.402 1.00 94.31 89 LEU A O 1
ATOM 726 N N . PRO A 1 90 ? 13.353 2.738 -21.452 1.00 95.69 90 PRO A N 1
ATOM 727 C CA . PRO A 1 90 ? 12.062 3.375 -21.737 1.00 95.69 90 PRO A CA 1
ATOM 728 C C . PRO A 1 90 ? 10.844 2.497 -21.421 1.00 95.69 90 PRO A C 1
ATOM 730 O O . PRO A 1 90 ? 9.974 2.917 -20.664 1.00 95.69 90 PRO A O 1
ATOM 733 N N . LEU A 1 91 ? 10.847 1.239 -21.876 1.00 94.38 91 LEU A N 1
ATOM 734 C CA . LEU A 1 91 ? 9.760 0.293 -21.607 1.00 94.38 91 LEU A CA 1
ATOM 735 C C . LEU A 1 91 ? 9.545 0.046 -20.103 1.00 94.38 91 LEU A C 1
ATOM 737 O O . LEU A 1 91 ? 8.415 -0.002 -19.628 1.00 94.38 91 LEU A O 1
ATOM 741 N N . GLN A 1 92 ? 10.622 -0.079 -19.321 1.00 95.06 92 GLN A N 1
ATOM 742 C CA . GLN A 1 92 ? 10.515 -0.293 -17.874 1.00 95.06 92 GLN A CA 1
ATOM 743 C C . GLN A 1 92 ? 9.939 0.938 -17.163 1.00 95.06 92 GLN A C 1
ATOM 745 O O . GLN A 1 92 ? 9.174 0.794 -16.211 1.00 95.06 92 GLN A O 1
ATOM 750 N N . LYS A 1 93 ? 10.268 2.147 -17.632 1.00 95.94 93 LYS A N 1
ATOM 751 C CA . LYS A 1 93 ? 9.687 3.393 -17.112 1.00 95.94 93 LYS A CA 1
ATOM 752 C C . LYS A 1 93 ? 8.190 3.464 -17.367 1.00 95.94 93 LYS A C 1
ATOM 754 O O . LYS A 1 93 ? 7.449 3.811 -16.455 1.00 95.94 93 LYS A O 1
ATOM 759 N N . GLU A 1 94 ? 7.754 3.122 -18.575 1.00 95.94 94 GLU A N 1
ATOM 760 C CA . GLU A 1 94 ? 6.332 3.076 -18.926 1.00 95.94 94 GLU A CA 1
ATOM 761 C C . GLU A 1 94 ? 5.575 2.079 -18.048 1.00 95.94 94 GLU A C 1
ATOM 763 O O . GLU A 1 94 ? 4.546 2.431 -17.475 1.00 95.94 94 GLU A O 1
ATOM 768 N N . LEU A 1 95 ? 6.130 0.879 -17.848 1.00 96.25 95 LEU A N 1
ATOM 769 C CA . LEU A 1 95 ? 5.553 -0.128 -16.955 1.00 96.25 95 LEU A CA 1
ATOM 770 C C . LEU A 1 95 ? 5.467 0.365 -15.503 1.00 96.25 95 LEU A C 1
ATOM 772 O O . LEU A 1 95 ? 4.418 0.244 -14.873 1.00 96.25 95 LEU A O 1
ATOM 776 N N . ASN A 1 96 ? 6.539 0.965 -14.980 1.00 97.00 96 ASN A N 1
ATOM 777 C CA . ASN A 1 96 ? 6.558 1.516 -13.624 1.00 97.00 96 ASN A CA 1
ATOM 778 C C . ASN A 1 96 ? 5.523 2.641 -13.454 1.00 97.00 96 ASN A C 1
ATOM 780 O O . ASN A 1 96 ? 4.781 2.656 -12.472 1.00 97.00 96 ASN A O 1
ATOM 784 N N . ASN A 1 97 ? 5.424 3.549 -14.429 1.00 96.56 97 ASN A N 1
ATOM 785 C CA . ASN A 1 97 ? 4.421 4.614 -14.437 1.00 96.56 97 ASN A CA 1
ATOM 786 C C . ASN A 1 97 ? 2.997 4.045 -14.502 1.00 96.56 97 ASN A C 1
ATOM 788 O O . ASN A 1 97 ? 2.110 4.541 -13.812 1.00 96.56 97 ASN A O 1
ATOM 792 N N . GLY A 1 98 ? 2.786 2.987 -15.290 1.00 96.88 98 GLY A N 1
ATOM 793 C CA . GLY A 1 98 ? 1.514 2.273 -15.365 1.00 96.88 98 GLY A CA 1
ATOM 794 C C . GLY A 1 98 ? 1.111 1.675 -14.018 1.00 96.88 98 GLY A C 1
ATOM 795 O O . GLY A 1 98 ? -0.011 1.884 -13.569 1.00 96.88 98 GLY A O 1
ATOM 796 N N . ILE A 1 99 ? 2.033 1.001 -13.324 1.00 97.38 99 ILE A N 1
ATOM 797 C CA . ILE A 1 99 ? 1.779 0.435 -11.988 1.00 97.38 99 ILE A CA 1
ATOM 798 C C . ILE A 1 99 ? 1.457 1.539 -10.970 1.00 97.38 99 ILE A C 1
ATOM 800 O O . ILE A 1 99 ? 0.530 1.393 -10.175 1.00 97.38 99 ILE A O 1
ATOM 804 N N . GLU A 1 100 ? 2.177 2.662 -11.007 1.00 96.62 100 GLU A N 1
ATOM 805 C CA . GLU A 1 100 ? 1.910 3.810 -10.132 1.00 96.62 100 GLU A CA 1
ATOM 806 C C . GLU A 1 100 ? 0.536 4.445 -10.410 1.00 96.62 100 GLU A C 1
ATOM 808 O O . GLU A 1 100 ? -0.216 4.736 -9.478 1.00 96.62 100 GLU A O 1
ATOM 813 N N . TYR A 1 101 ? 0.158 4.595 -11.681 1.00 97.25 101 TYR A N 1
ATOM 814 C CA . TYR A 1 101 ? -1.178 5.053 -12.068 1.00 97.25 101 TYR A CA 1
ATOM 815 C C . TYR A 1 101 ? -2.272 4.107 -11.553 1.00 97.25 101 TYR A C 1
ATOM 817 O O . TYR A 1 101 ? -3.242 4.543 -10.929 1.00 97.25 101 TYR A O 1
ATOM 825 N N . LEU A 1 102 ? -2.086 2.803 -11.763 1.00 96.50 102 LEU A N 1
ATOM 826 C CA . LEU A 1 102 ? -3.005 1.755 -11.329 1.00 96.50 102 LEU A CA 1
ATOM 827 C C . LEU A 1 102 ? -3.177 1.730 -9.804 1.00 96.50 102 LEU A C 1
ATOM 829 O O . LEU A 1 102 ? -4.294 1.550 -9.319 1.00 96.50 102 LEU A O 1
ATOM 833 N N . TYR A 1 103 ? -2.109 1.974 -9.040 1.00 96.00 103 TYR A N 1
ATOM 834 C CA . TYR A 1 103 ? -2.202 2.150 -7.590 1.00 96.00 103 TYR A CA 1
ATOM 835 C C . TYR A 1 103 ? -3.171 3.272 -7.213 1.00 96.00 103 TYR A C 1
ATOM 837 O O . TYR A 1 103 ? -4.059 3.060 -6.388 1.00 96.00 103 TYR A O 1
ATOM 845 N N . HIS A 1 104 ? -3.028 4.450 -7.823 1.00 96.44 104 HIS A N 1
ATOM 846 C CA . HIS A 1 104 ? -3.873 5.598 -7.505 1.00 96.44 104 HIS A CA 1
ATOM 847 C C . HIS A 1 104 ? -5.331 5.409 -7.958 1.00 96.44 104 HIS A C 1
ATOM 849 O O . HIS A 1 104 ? -6.238 5.834 -7.237 1.00 96.44 104 HIS A O 1
ATOM 855 N N . ASP A 1 105 ? -5.576 4.731 -9.088 1.00 96.56 105 ASP A N 1
ATOM 856 C CA . ASP A 1 105 ? -6.938 4.353 -9.503 1.00 96.56 105 ASP A CA 1
ATOM 857 C C . ASP A 1 105 ? -7.588 3.407 -8.484 1.00 96.56 105 ASP A C 1
ATOM 859 O O . ASP A 1 105 ? -8.694 3.672 -8.005 1.00 96.56 105 ASP A O 1
ATOM 863 N N . LEU A 1 106 ? -6.890 2.335 -8.088 1.00 95.69 106 LEU A N 1
ATOM 864 C CA . LEU A 1 106 ? -7.428 1.381 -7.118 1.00 95.69 106 LEU A CA 1
ATOM 865 C C . LEU A 1 106 ? -7.628 2.017 -5.740 1.00 95.69 106 LEU A C 1
ATOM 867 O O . LEU A 1 106 ? -8.658 1.785 -5.114 1.00 95.69 106 LEU A O 1
ATOM 871 N N . LEU A 1 107 ? -6.694 2.853 -5.280 1.00 95.81 107 LEU A N 1
ATOM 872 C CA . LEU A 1 107 ? -6.809 3.578 -4.013 1.00 95.81 107 LEU A CA 1
ATOM 873 C C . LEU A 1 107 ? -8.106 4.395 -3.956 1.00 95.81 107 LEU A C 1
ATOM 875 O O . LEU A 1 107 ? -8.834 4.330 -2.966 1.00 95.81 107 LEU A O 1
ATOM 879 N N . LYS A 1 108 ? -8.432 5.127 -5.030 1.00 95.94 108 LYS A N 1
ATOM 880 C CA . LYS A 1 108 ? -9.679 5.898 -5.120 1.00 95.94 108 LYS A CA 1
ATOM 881 C C . LYS A 1 108 ? -10.905 4.991 -4.982 1.00 95.94 108 LYS A C 1
ATOM 883 O O . LYS A 1 108 ? -11.819 5.322 -4.228 1.00 95.94 108 LYS A O 1
ATOM 888 N N . ARG A 1 109 ? -10.906 3.845 -5.668 1.00 95.94 109 ARG A N 1
ATOM 889 C CA . ARG A 1 109 ? -12.001 2.863 -5.625 1.00 95.94 109 ARG A CA 1
ATOM 890 C C . ARG A 1 109 ? -12.153 2.232 -4.245 1.00 95.94 109 ARG A C 1
ATOM 892 O O . ARG A 1 109 ? -13.263 2.179 -3.733 1.00 95.94 109 ARG A O 1
ATOM 899 N N . ILE A 1 110 ? -11.053 1.814 -3.619 1.00 95.56 110 ILE A N 1
ATOM 900 C CA . ILE A 1 110 ? -11.069 1.234 -2.271 1.00 95.56 110 ILE A CA 1
ATOM 901 C C . ILE A 1 110 ? -11.638 2.242 -1.279 1.00 95.56 110 ILE A C 1
ATOM 903 O O . ILE A 1 110 ? -12.536 1.901 -0.520 1.00 95.56 110 ILE A O 1
ATOM 907 N N . LYS A 1 111 ? -11.189 3.501 -1.312 1.00 95.38 111 LYS A N 1
ATOM 908 C CA . LYS A 1 111 ? -11.736 4.532 -0.420 1.00 95.38 111 LYS A CA 1
ATOM 909 C C . LYS A 1 111 ? -13.244 4.692 -0.610 1.00 95.38 111 LYS A C 1
ATOM 911 O O . LYS A 1 111 ? -13.965 4.750 0.377 1.00 95.38 111 LYS A O 1
ATOM 916 N N . GLN A 1 112 ? -13.732 4.692 -1.851 1.00 95.38 112 GLN A N 1
ATOM 917 C CA . GLN A 1 112 ? -15.171 4.728 -2.130 1.00 95.38 112 GLN A CA 1
ATOM 918 C C . GLN A 1 112 ? -15.905 3.508 -1.553 1.00 95.38 112 GLN A C 1
ATOM 920 O O . GLN A 1 112 ? -16.881 3.685 -0.833 1.00 95.38 112 GLN A O 1
ATOM 925 N N . MET A 1 113 ? -15.413 2.286 -1.778 1.00 95.44 113 MET A N 1
ATOM 926 C CA . MET A 1 113 ? -16.019 1.073 -1.204 1.00 95.44 113 MET A CA 1
ATOM 927 C C . MET A 1 113 ? -16.087 1.151 0.325 1.00 95.44 113 MET A C 1
ATOM 929 O O . MET A 1 113 ? -17.124 0.896 0.931 1.00 95.44 113 MET A O 1
ATOM 933 N N . TYR A 1 114 ? -14.994 1.582 0.956 1.00 95.50 114 TYR A N 1
ATOM 934 C CA . TYR A 1 114 ? -14.904 1.668 2.406 1.00 95.50 114 TYR A CA 1
ATOM 935 C C . TYR A 1 114 ? -15.817 2.752 2.984 1.00 95.50 114 TYR A C 1
ATOM 937 O O . TYR A 1 114 ? -16.355 2.536 4.063 1.00 95.50 114 TYR A O 1
ATOM 945 N N . THR A 1 115 ? -16.084 3.866 2.283 1.00 95.12 115 THR A N 1
ATOM 946 C CA . THR A 1 115 ? -17.050 4.881 2.765 1.00 95.12 115 THR A CA 1
ATOM 947 C C . THR A 1 115 ? -18.451 4.324 3.013 1.00 95.12 115 THR A C 1
ATOM 949 O O . THR A 1 115 ? -19.161 4.880 3.844 1.00 95.12 115 THR A O 1
ATOM 952 N N . ALA A 1 116 ? -18.837 3.220 2.366 1.00 92.25 116 ALA A N 1
ATOM 953 C CA . ALA A 1 116 ? -20.139 2.582 2.553 1.00 92.25 116 ALA A CA 1
ATOM 954 C C . ALA A 1 116 ? -20.221 1.680 3.803 1.00 92.25 116 ALA A C 1
ATOM 956 O O . ALA A 1 116 ? -21.288 1.151 4.108 1.00 92.25 116 ALA A O 1
ATOM 957 N N . LEU A 1 117 ? -19.123 1.479 4.542 1.00 93.69 117 LEU A N 1
ATOM 958 C CA . LEU A 1 117 ? -19.133 0.628 5.734 1.00 93.69 117 LEU A CA 1
ATOM 959 C C . LEU A 1 117 ? -19.740 1.361 6.945 1.00 93.69 117 LEU A C 1
ATOM 961 O O . LEU A 1 117 ? -19.406 2.522 7.202 1.00 93.69 117 LEU A O 1
ATOM 965 N N . PRO A 1 118 ? -20.593 0.698 7.748 1.00 93.94 118 PRO A N 1
ATOM 966 C CA . PRO A 1 118 ? -21.291 1.357 8.852 1.00 93.94 118 PRO A CA 1
ATOM 967 C C . PRO A 1 118 ? -20.329 1.791 9.971 1.00 93.94 118 PRO A C 1
ATOM 969 O O . PRO A 1 118 ? -20.389 2.921 10.472 1.00 93.94 118 PRO A O 1
ATOM 972 N N . ASN A 1 119 ? -19.381 0.926 10.337 1.00 94.81 119 ASN A N 1
ATOM 973 C CA . ASN A 1 119 ? -18.495 1.161 11.472 1.00 94.81 119 ASN A CA 1
ATOM 974 C C . ASN A 1 119 ? -17.365 2.136 11.120 1.00 94.81 119 ASN A C 1
ATOM 976 O O . ASN A 1 119 ? -16.712 2.023 10.085 1.00 94.81 119 ASN A O 1
ATOM 980 N N . ALA A 1 120 ? -17.070 3.072 12.025 1.00 94.25 120 ALA A N 1
ATOM 981 C CA . ALA A 1 120 ? -15.970 4.022 11.843 1.00 94.25 120 ALA A CA 1
ATOM 982 C C . ALA A 1 120 ? -14.587 3.343 11.816 1.00 94.25 120 ALA A C 1
ATOM 984 O O . ALA A 1 120 ? -13.701 3.786 11.087 1.00 94.25 120 ALA A O 1
ATOM 985 N N . TYR A 1 121 ? -14.407 2.260 12.581 1.00 95.31 121 TYR A N 1
ATOM 986 C CA . TYR A 1 121 ? -13.167 1.480 12.569 1.00 95.31 121 TYR A CA 1
ATOM 987 C C . TYR A 1 121 ? -12.916 0.863 11.193 1.00 95.31 121 TYR A C 1
ATOM 989 O O . TYR A 1 121 ? -11.840 1.046 10.634 1.00 95.31 121 TYR A O 1
ATOM 997 N N . ASP A 1 122 ? -13.944 0.241 10.613 1.00 96.12 122 ASP A N 1
ATOM 998 C CA . ASP A 1 122 ? -13.877 -0.342 9.273 1.00 96.12 122 ASP A CA 1
ATOM 999 C C . ASP A 1 122 ? -13.574 0.714 8.205 1.00 96.12 122 ASP A C 1
ATOM 1001 O O . ASP A 1 122 ? -12.875 0.426 7.247 1.00 96.12 122 ASP A O 1
ATOM 1005 N N . ARG A 1 123 ? -14.016 1.962 8.414 1.00 96.19 123 ARG A N 1
ATOM 1006 C CA . ARG A 1 123 ? -13.733 3.133 7.564 1.00 96.19 123 ARG A CA 1
ATOM 1007 C C . ARG A 1 123 ? -12.369 3.786 7.787 1.00 96.19 123 ARG A C 1
ATOM 1009 O O . ARG A 1 123 ? -12.058 4.773 7.116 1.00 96.19 123 ARG A O 1
ATOM 1016 N N . THR A 1 124 ? -11.577 3.307 8.740 1.00 96.88 124 THR A N 1
ATOM 1017 C CA . THR A 1 124 ? -10.257 3.873 9.022 1.00 96.88 124 THR A CA 1
ATOM 1018 C C . THR A 1 124 ? -9.249 3.345 8.009 1.00 96.88 124 THR A C 1
ATOM 1020 O O . THR A 1 124 ? -9.082 2.143 7.843 1.00 96.88 124 THR A O 1
ATOM 1023 N N . VAL A 1 125 ? -8.548 4.240 7.323 1.00 97.00 125 VAL A N 1
ATOM 1024 C CA . VAL A 1 125 ? -7.509 3.890 6.352 1.00 97.00 125 VAL A CA 1
ATOM 1025 C C . VAL A 1 125 ? -6.213 4.602 6.705 1.00 97.00 125 VAL A C 1
ATOM 1027 O O . VAL A 1 125 ? -6.226 5.711 7.237 1.00 97.00 125 VAL A O 1
ATOM 1030 N N . VAL A 1 126 ? -5.085 3.964 6.421 1.00 97.00 126 VAL A N 1
ATOM 1031 C CA . VAL A 1 126 ? -3.759 4.550 6.612 1.00 97.00 126 VAL A CA 1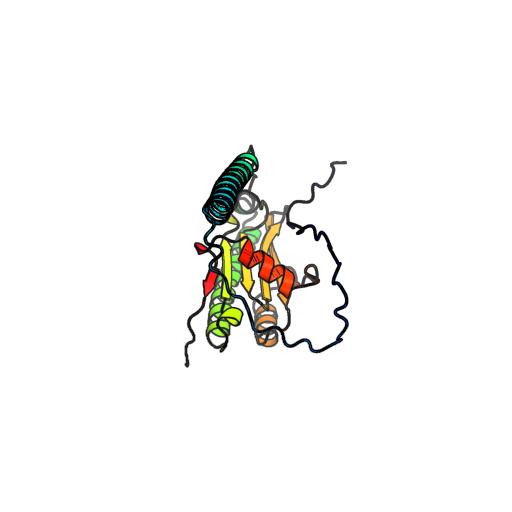
ATOM 1032 C C . VAL A 1 126 ? -3.052 4.599 5.274 1.00 97.00 126 VAL A C 1
ATOM 1034 O O . VAL A 1 126 ? -2.873 3.564 4.634 1.00 97.00 126 VAL A O 1
ATOM 1037 N N . GLU A 1 127 ? -2.624 5.792 4.878 1.00 95.44 127 GLU A N 1
ATOM 1038 C CA . GLU A 1 127 ? -1.921 6.029 3.621 1.00 95.44 127 GLU A CA 1
ATOM 1039 C C . GLU A 1 127 ? -0.492 6.496 3.905 1.00 95.44 127 GLU A C 1
ATOM 1041 O O . GLU A 1 127 ? -0.257 7.458 4.637 1.00 95.44 127 GLU A O 1
ATOM 1046 N N . ILE A 1 128 ? 0.490 5.809 3.322 1.00 94.38 128 ILE A N 1
ATOM 1047 C CA . ILE A 1 128 ? 1.907 6.123 3.505 1.00 94.38 128 ILE A CA 1
ATOM 1048 C C . ILE A 1 128 ? 2.546 6.393 2.150 1.00 94.38 128 ILE A C 1
ATOM 1050 O O . ILE A 1 128 ? 2.545 5.541 1.261 1.00 94.38 128 ILE A O 1
ATOM 1054 N N . ASN A 1 129 ? 3.159 7.570 2.020 1.00 94.75 129 ASN A N 1
ATOM 1055 C CA . ASN A 1 129 ? 4.032 7.902 0.901 1.00 94.75 129 ASN A CA 1
ATOM 1056 C C . ASN A 1 129 ? 5.479 7.468 1.200 1.00 94.75 129 ASN A C 1
ATOM 1058 O O . ASN A 1 129 ? 6.298 8.247 1.703 1.00 94.75 129 ASN A O 1
ATOM 1062 N N . GLY A 1 130 ? 5.795 6.221 0.854 1.00 92.94 130 GLY A N 1
ATOM 1063 C CA . GLY A 1 130 ? 7.121 5.615 0.996 1.00 92.94 130 GLY A CA 1
ATOM 1064 C C . GLY A 1 130 ? 8.227 6.358 0.240 1.00 92.94 130 GLY A C 1
ATOM 1065 O O . GLY A 1 130 ? 9.385 6.327 0.658 1.00 92.94 130 GLY A O 1
ATOM 1066 N N . LYS A 1 131 ? 7.905 7.148 -0.798 1.00 92.31 131 LYS A N 1
ATOM 1067 C CA . LYS A 1 131 ? 8.911 7.974 -1.499 1.00 92.31 131 LYS A CA 1
ATOM 1068 C C . LYS A 1 131 ? 9.596 8.992 -0.581 1.00 92.31 131 LYS A C 1
ATOM 1070 O O . LYS A 1 131 ? 10.734 9.376 -0.864 1.00 92.31 131 LYS A O 1
ATOM 1075 N N . THR A 1 132 ? 8.913 9.400 0.492 1.00 88.31 132 THR A N 1
ATOM 1076 C CA . THR A 1 132 ? 9.410 10.339 1.513 1.00 88.31 132 THR A CA 1
ATOM 1077 C C . THR A 1 132 ? 9.960 9.666 2.771 1.00 88.31 132 THR A C 1
ATOM 1079 O O . THR A 1 132 ? 10.577 10.340 3.587 1.00 88.31 132 THR A O 1
ATOM 1082 N N . ASP A 1 133 ? 9.773 8.355 2.930 1.00 83.94 133 ASP A N 1
ATOM 1083 C CA . ASP A 1 133 ? 10.186 7.629 4.133 1.00 83.94 133 ASP A CA 1
ATOM 1084 C C . ASP A 1 133 ? 11.697 7.331 4.105 1.00 83.94 133 ASP A C 1
ATOM 1086 O O . ASP A 1 133 ? 12.135 6.588 3.238 1.00 83.94 133 ASP A O 1
ATOM 1090 N N . PRO A 1 134 ? 12.547 7.847 5.001 1.00 79.75 134 PRO A N 1
ATOM 1091 C CA . PRO A 1 134 ? 13.984 7.584 4.918 1.00 79.75 134 PRO A CA 1
ATOM 1092 C C . PRO A 1 134 ? 14.380 6.129 5.244 1.00 79.75 134 PRO A C 1
ATOM 1094 O O . PRO A 1 134 ? 15.516 5.751 4.956 1.00 79.75 134 PRO A O 1
ATOM 1097 N N . TYR A 1 135 ? 13.479 5.313 5.804 1.00 81.19 135 TYR A N 1
ATOM 1098 C CA . TYR A 1 135 ? 13.779 3.968 6.315 1.00 81.19 135 TYR A CA 1
ATOM 1099 C C . TYR A 1 135 ? 13.449 2.829 5.347 1.00 81.19 135 TYR A C 1
ATOM 1101 O O . TYR A 1 135 ? 13.926 1.711 5.540 1.00 81.19 135 TYR A O 1
ATOM 1109 N N . ASP A 1 136 ? 12.653 3.096 4.313 1.00 87.19 136 ASP A N 1
ATOM 1110 C CA . ASP A 1 136 ? 12.199 2.080 3.362 1.00 87.19 136 ASP A CA 1
ATOM 1111 C C . ASP A 1 136 ? 12.799 2.326 1.964 1.00 87.19 136 ASP A C 1
ATOM 1113 O O . ASP A 1 136 ? 12.231 3.099 1.194 1.00 87.19 136 ASP A O 1
ATOM 1117 N N . PRO A 1 137 ? 13.959 1.745 1.601 1.00 88.12 137 PRO A N 1
ATOM 1118 C CA . PRO A 1 137 ? 14.596 1.978 0.295 1.00 88.12 137 PRO A CA 1
ATOM 1119 C C . PRO A 1 137 ? 13.699 1.636 -0.900 1.00 88.12 137 PRO A C 1
ATOM 1121 O O . PRO A 1 137 ? 13.814 2.265 -1.963 1.00 88.12 137 PRO A O 1
ATOM 1124 N N . ASP A 1 138 ? 12.815 0.660 -0.703 1.00 93.81 138 ASP A N 1
ATOM 1125 C CA . ASP A 1 138 ? 12.076 -0.012 -1.759 1.00 93.81 138 ASP A CA 1
ATOM 1126 C C . ASP A 1 138 ? 10.639 0.507 -1.839 1.00 93.81 138 ASP A C 1
ATOM 1128 O O . ASP A 1 138 ? 10.073 0.541 -2.926 1.00 93.81 138 ASP A O 1
ATOM 1132 N N . GLY A 1 139 ? 10.039 0.938 -0.731 1.00 94.38 139 GLY A N 1
ATOM 1133 C CA . GLY A 1 139 ? 8.643 1.361 -0.675 1.00 94.38 139 GLY A CA 1
ATOM 1134 C C . GLY A 1 139 ? 8.341 2.653 -1.429 1.00 94.38 139 GLY A C 1
ATOM 1135 O O . GLY A 1 139 ? 9.039 3.667 -1.318 1.00 94.38 139 GLY A O 1
ATOM 1136 N N . LEU A 1 140 ? 7.233 2.634 -2.170 1.00 96.50 140 LEU A N 1
ATOM 1137 C CA . LEU A 1 140 ? 6.681 3.803 -2.850 1.00 96.50 140 LEU A CA 1
ATOM 1138 C C . LEU A 1 140 ? 5.408 4.267 -2.175 1.00 96.50 140 LEU A C 1
ATOM 1140 O O . LEU A 1 140 ? 5.319 5.426 -1.772 1.00 96.50 140 LEU A O 1
ATOM 1144 N N . TYR A 1 141 ? 4.444 3.363 -2.052 1.00 97.50 141 TYR A N 1
ATOM 1145 C CA . TYR A 1 141 ? 3.130 3.667 -1.518 1.00 97.50 141 TYR A CA 1
ATOM 1146 C C . TYR A 1 141 ? 2.599 2.488 -0.728 1.00 97.50 141 TYR A C 1
ATOM 1148 O O . TYR A 1 141 ? 2.784 1.337 -1.122 1.00 97.50 141 TYR A O 1
ATOM 1156 N N . THR A 1 142 ? 1.906 2.780 0.363 1.00 97.12 142 THR A N 1
ATOM 1157 C CA . THR A 1 142 ? 1.253 1.750 1.160 1.00 97.12 142 THR A CA 1
ATOM 1158 C C . THR A 1 142 ? -0.113 2.230 1.603 1.00 97.12 142 THR A C 1
ATOM 1160 O O . THR A 1 142 ? -0.248 3.345 2.104 1.00 97.12 142 THR A O 1
ATOM 1163 N N . LEU A 1 143 ? -1.100 1.356 1.459 1.00 97.69 143 LEU A N 1
ATOM 1164 C CA . LEU A 1 143 ? -2.435 1.494 2.003 1.00 97.69 143 LEU A CA 1
ATOM 1165 C C . LEU A 1 143 ? -2.673 0.354 2.995 1.00 97.69 143 LEU A C 1
ATOM 1167 O O . LEU A 1 143 ? -2.524 -0.825 2.659 1.00 97.69 143 LEU A O 1
ATOM 1171 N N . TYR A 1 144 ? -3.084 0.719 4.205 1.00 97.81 144 TYR A N 1
ATOM 1172 C CA . TYR A 1 144 ? -3.616 -0.217 5.184 1.00 97.81 144 TYR A CA 1
ATOM 1173 C C . TYR A 1 144 ? -5.070 0.102 5.481 1.00 97.81 144 TYR A C 1
ATOM 1175 O O . TYR A 1 144 ? -5.447 1.248 5.719 1.00 97.81 144 TYR A O 1
ATOM 1183 N N . THR A 1 145 ? -5.863 -0.948 5.559 1.00 97.81 145 THR A N 1
ATOM 1184 C CA . THR A 1 145 ? -7.218 -0.938 6.102 1.00 97.81 145 THR A CA 1
ATOM 1185 C C . THR A 1 145 ? -7.325 -2.082 7.118 1.00 97.81 145 THR A C 1
ATOM 1187 O O . THR A 1 145 ? -6.421 -2.925 7.159 1.00 97.81 145 THR A O 1
ATOM 1190 N N . PRO A 1 146 ? -8.403 -2.171 7.913 1.00 97.56 146 PRO A N 1
ATOM 1191 C CA . PRO A 1 146 ? -8.591 -3.286 8.839 1.00 97.56 146 PRO A CA 1
ATOM 1192 C C . PRO A 1 146 ? -8.651 -4.654 8.151 1.00 97.56 146 PRO A C 1
ATOM 1194 O O . PRO A 1 146 ? -8.337 -5.655 8.789 1.00 97.56 146 PRO A O 1
ATOM 1197 N N . HIS A 1 147 ? -8.989 -4.676 6.856 1.00 97.69 147 HIS A N 1
ATOM 1198 C CA . HIS A 1 147 ? -9.298 -5.897 6.108 1.00 97.69 147 HIS A CA 1
ATOM 1199 C C . HIS A 1 147 ? -8.397 -6.137 4.889 1.00 97.69 147 HIS A C 1
ATOM 1201 O O . HIS A 1 147 ? -8.498 -7.152 4.200 1.00 97.69 147 HIS A O 1
ATOM 1207 N N . PHE A 1 148 ? -7.534 -5.182 4.555 1.00 97.88 148 PHE A N 1
ATOM 1208 C CA . PHE A 1 148 ? -6.756 -5.210 3.321 1.00 97.88 148 PHE A CA 1
ATOM 1209 C C . PHE A 1 148 ? -5.442 -4.445 3.453 1.00 97.88 148 PHE A C 1
ATOM 1211 O O . PHE A 1 148 ? -5.405 -3.310 3.940 1.00 97.88 148 PHE A O 1
ATOM 1218 N N . TYR A 1 149 ? -4.373 -5.078 2.979 1.00 97.38 149 TYR A N 1
ATOM 1219 C CA . TYR A 1 149 ? -3.033 -4.526 2.842 1.00 97.38 149 TYR A CA 1
ATOM 1220 C C . TYR A 1 149 ? -2.680 -4.403 1.363 1.00 97.38 149 TYR A C 1
ATOM 1222 O O . TYR A 1 149 ? -2.843 -5.363 0.609 1.00 97.38 149 TYR A O 1
ATOM 1230 N N . TYR A 1 150 ? -2.162 -3.242 0.965 1.00 97.50 150 TYR A N 1
ATOM 1231 C CA . TYR A 1 150 ? -1.764 -2.962 -0.410 1.00 97.50 150 TYR A CA 1
ATOM 1232 C C . TYR A 1 150 ? -0.503 -2.107 -0.448 1.00 97.50 150 TYR A C 1
ATOM 1234 O O . TYR A 1 150 ? -0.481 -0.996 0.077 1.00 97.50 150 TYR A O 1
ATOM 1242 N N . HIS A 1 151 ? 0.557 -2.615 -1.064 1.00 97.25 151 HIS A N 1
ATOM 1243 C CA . HIS A 1 151 ? 1.870 -1.987 -1.046 1.00 97.25 151 HIS A CA 1
ATOM 1244 C C . HIS A 1 151 ? 2.523 -2.022 -2.420 1.00 97.25 151 HIS A C 1
ATOM 1246 O O . HIS A 1 151 ? 2.623 -3.072 -3.048 1.00 97.25 151 HIS A O 1
ATOM 1252 N N . VAL A 1 152 ? 3.009 -0.868 -2.859 1.00 97.94 152 VAL A N 1
ATOM 1253 C CA . VAL A 1 152 ? 3.803 -0.718 -4.075 1.00 97.94 152 VAL A CA 1
ATOM 1254 C C . VAL A 1 152 ? 5.243 -0.481 -3.673 1.00 97.94 152 VAL A C 1
ATOM 1256 O O . VAL A 1 152 ? 5.541 0.467 -2.938 1.00 97.94 152 VAL A O 1
ATOM 1259 N N . ARG A 1 153 ? 6.139 -1.306 -4.205 1.00 96.94 153 ARG A N 1
ATOM 1260 C CA . ARG A 1 153 ? 7.585 -1.187 -4.010 1.00 96.94 153 ARG A CA 1
ATOM 1261 C C . ARG A 1 153 ? 8.325 -1.190 -5.335 1.00 96.94 153 ARG A C 1
ATOM 1263 O O . ARG A 1 153 ? 7.820 -1.694 -6.329 1.00 96.94 153 ARG A O 1
ATOM 1270 N N . CYS A 1 154 ? 9.542 -0.670 -5.331 1.00 97.19 154 CYS A N 1
ATOM 1271 C CA . CYS A 1 154 ? 10.510 -0.787 -6.404 1.00 97.19 154 CYS A CA 1
ATOM 1272 C C . CYS A 1 154 ? 11.608 -1.734 -5.940 1.00 97.19 154 CYS A C 1
ATOM 1274 O O . CYS A 1 154 ? 12.371 -1.416 -5.026 1.00 97.19 154 CYS A O 1
ATOM 1276 N N . ASN A 1 155 ? 11.694 -2.892 -6.585 1.00 93.44 155 ASN A N 1
ATOM 1277 C CA . ASN A 1 155 ? 12.729 -3.866 -6.281 1.00 93.44 155 ASN A CA 1
ATOM 1278 C C . ASN A 1 155 ? 14.123 -3.359 -6.714 1.00 93.44 155 ASN A C 1
ATOM 1280 O O . ASN A 1 155 ? 14.268 -2.314 -7.358 1.00 93.44 155 ASN A O 1
ATOM 1284 N N . TYR A 1 156 ? 15.159 -4.126 -6.376 1.00 91.12 156 TYR A N 1
ATOM 1285 C CA . TYR A 1 156 ? 16.555 -3.810 -6.704 1.00 91.12 156 TYR A CA 1
ATOM 1286 C C . TYR A 1 156 ? 16.870 -3.863 -8.212 1.00 91.12 156 TYR A C 1
ATOM 1288 O O . TYR A 1 156 ? 17.931 -3.409 -8.628 1.00 91.12 156 TYR A O 1
ATOM 1296 N N . VAL A 1 157 ? 15.962 -4.411 -9.030 1.00 92.38 157 VAL A N 1
ATOM 1297 C CA . VAL A 1 157 ? 16.041 -4.450 -10.504 1.00 92.38 157 VAL A CA 1
ATOM 1298 C C . VAL A 1 157 ? 15.247 -3.287 -11.117 1.00 92.38 157 VAL A C 1
ATOM 1300 O O . VAL A 1 157 ? 14.886 -3.321 -12.289 1.00 92.38 157 VAL A O 1
ATOM 1303 N N . GLU A 1 158 ? 14.939 -2.258 -10.322 1.00 93.06 158 GLU A N 1
ATOM 1304 C CA . GLU A 1 158 ? 14.250 -1.043 -10.767 1.00 93.06 158 GLU A CA 1
ATOM 1305 C C . GLU A 1 158 ? 12.827 -1.287 -11.303 1.00 93.06 158 GLU A C 1
ATOM 1307 O O . GLU A 1 158 ? 12.277 -0.456 -12.033 1.00 93.06 158 GLU A O 1
ATOM 1312 N N . LYS A 1 159 ? 12.207 -2.418 -10.943 1.00 95.75 159 LYS A N 1
ATOM 1313 C CA . LYS A 1 159 ? 10.839 -2.761 -11.345 1.00 95.75 159 LYS A CA 1
ATOM 1314 C C . LYS A 1 159 ? 9.869 -2.520 -10.209 1.00 95.75 159 LYS A C 1
ATOM 1316 O O . LYS A 1 159 ? 10.145 -2.881 -9.062 1.00 95.75 159 LYS A O 1
ATOM 1321 N N . TYR A 1 160 ? 8.725 -1.935 -10.537 1.00 97.81 160 TYR A N 1
ATOM 1322 C CA . TYR A 1 160 ? 7.649 -1.791 -9.574 1.00 97.81 160 TYR A CA 1
ATOM 1323 C C . TYR A 1 160 ? 6.900 -3.113 -9.422 1.00 97.81 160 TYR A C 1
ATOM 1325 O O . TYR A 1 160 ? 6.656 -3.830 -10.392 1.00 97.81 160 TYR A O 1
ATOM 1333 N N . GLU A 1 161 ? 6.550 -3.425 -8.184 1.00 97.31 161 GLU A N 1
ATOM 1334 C CA . GLU A 1 161 ? 5.808 -4.612 -7.788 1.00 97.31 161 GLU A CA 1
ATOM 1335 C C . GLU A 1 161 ? 4.734 -4.213 -6.785 1.00 97.31 161 GLU A C 1
ATOM 1337 O O . GLU A 1 161 ? 4.908 -3.296 -5.978 1.00 97.31 161 GLU A O 1
ATOM 1342 N N . VAL A 1 162 ? 3.640 -4.952 -6.825 1.00 97.50 162 VAL A N 1
ATOM 1343 C CA . VAL A 1 162 ? 2.485 -4.800 -5.963 1.00 97.50 162 VAL A CA 1
ATOM 1344 C C . VAL A 1 162 ? 2.418 -6.014 -5.051 1.00 97.50 162 VAL A C 1
ATOM 1346 O O . VAL A 1 162 ? 2.333 -7.146 -5.520 1.00 97.50 162 VAL A O 1
ATOM 1349 N N . LEU A 1 163 ? 2.442 -5.779 -3.746 1.00 97.44 163 LEU A N 1
ATOM 1350 C CA . LEU A 1 163 ? 2.207 -6.786 -2.719 1.00 97.44 163 LEU A CA 1
ATOM 1351 C C . LEU A 1 163 ? 0.858 -6.510 -2.066 1.00 97.44 163 LEU A C 1
ATOM 1353 O O . LEU A 1 163 ? 0.562 -5.363 -1.727 1.00 97.44 163 LEU A O 1
ATOM 1357 N N . TYR A 1 164 ? 0.048 -7.544 -1.871 1.00 97.88 164 TYR A N 1
ATOM 1358 C CA . TYR A 1 164 ? -1.251 -7.387 -1.227 1.00 97.88 164 TYR A CA 1
ATOM 1359 C C . TYR A 1 164 ? -1.620 -8.576 -0.351 1.00 97.88 164 TYR A C 1
ATOM 1361 O O . TYR A 1 164 ? -1.133 -9.681 -0.557 1.00 97.88 164 TYR A O 1
ATOM 1369 N N . GLN A 1 165 ? -2.479 -8.349 0.637 1.00 97.81 165 GLN A N 1
ATOM 1370 C CA . GLN A 1 165 ? -3.030 -9.404 1.485 1.00 97.81 165 GLN A CA 1
ATOM 1371 C C . GLN A 1 165 ? -4.453 -9.030 1.897 1.00 97.81 165 GLN A C 1
ATOM 1373 O O . GLN A 1 165 ? -4.689 -7.898 2.329 1.00 97.81 165 GLN A O 1
ATOM 1378 N N . PHE A 1 166 ? -5.384 -9.977 1.787 1.00 98.00 166 PHE A N 1
ATOM 1379 C CA . PHE A 1 166 ? -6.752 -9.835 2.284 1.00 98.00 166 PHE A CA 1
ATOM 1380 C C . PHE A 1 166 ? -6.898 -10.443 3.682 1.00 98.00 166 PHE A C 1
ATOM 1382 O O . PHE A 1 166 ? -6.215 -11.403 4.043 1.00 98.00 166 PHE A O 1
ATOM 1389 N N . HIS A 1 167 ? -7.808 -9.879 4.467 1.00 97.44 167 HIS A N 1
ATOM 1390 C CA . HIS A 1 167 ? -8.245 -10.409 5.747 1.00 97.44 167 HIS A CA 1
ATOM 1391 C C . HIS A 1 167 ? -9.717 -10.054 5.947 1.00 97.44 167 HIS A C 1
ATOM 1393 O O . HIS A 1 167 ? -10.022 -8.897 6.185 1.00 97.44 167 HIS A O 1
ATOM 1399 N N . GLU A 1 168 ? -10.622 -11.027 5.808 1.00 96.44 168 GLU A N 1
ATOM 1400 C CA . GLU A 1 168 ? -12.072 -10.815 5.995 1.00 96.44 168 GLU A CA 1
ATOM 1401 C C . GLU A 1 168 ? -12.624 -9.613 5.195 1.00 96.44 168 GLU A C 1
ATOM 1403 O O . GLU A 1 168 ? -13.517 -8.891 5.634 1.00 96.44 168 GLU A O 1
ATOM 1408 N N . CYS A 1 169 ? -12.083 -9.375 3.994 1.00 97.06 169 CYS A N 1
ATOM 1409 C CA . CYS A 1 169 ? -12.414 -8.188 3.217 1.00 97.06 169 CYS A CA 1
ATOM 1410 C C . CYS A 1 169 ? -13.761 -8.342 2.495 1.00 97.06 169 CYS A C 1
ATOM 1412 O O . CYS A 1 169 ? -13.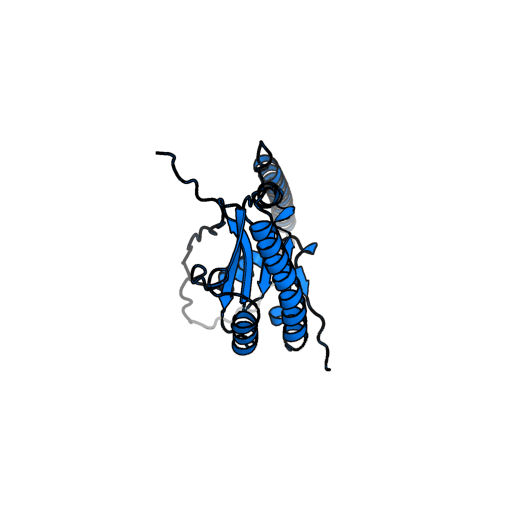877 -9.194 1.610 1.00 97.06 169 CYS A O 1
ATOM 1414 N N . PRO A 1 170 ? -14.758 -7.476 2.766 1.00 97.00 170 PRO A N 1
ATOM 1415 C CA . PRO A 1 170 ? -16.075 -7.579 2.131 1.00 97.00 170 PRO A CA 1
ATOM 1416 C C . PRO A 1 170 ? -16.043 -7.285 0.624 1.00 97.00 170 PRO A C 1
ATOM 1418 O O . PRO A 1 170 ? -16.961 -7.659 -0.096 1.00 97.00 170 PRO A O 1
ATOM 1421 N N . PHE A 1 171 ? -14.978 -6.639 0.141 1.00 97.00 171 PHE A N 1
ATOM 1422 C CA . PHE A 1 171 ? -14.797 -6.243 -1.258 1.00 97.00 171 PHE A CA 1
ATOM 1423 C C . PHE A 1 171 ? -13.733 -7.081 -1.980 1.00 97.00 171 PHE A C 1
ATOM 1425 O O . PHE A 1 171 ? -13.247 -6.692 -3.043 1.00 97.00 171 PHE A O 1
ATOM 1432 N N . GLU A 1 172 ? -13.316 -8.213 -1.403 1.00 97.62 172 GLU A N 1
ATOM 1433 C CA . GLU A 1 172 ? -12.230 -9.032 -1.951 1.00 97.62 172 GLU A CA 1
ATOM 1434 C C . GLU A 1 172 ? -12.481 -9.429 -3.413 1.00 97.62 172 GLU A C 1
ATOM 1436 O O . GLU A 1 172 ? -11.592 -9.288 -4.255 1.00 97.62 172 GLU A O 1
ATOM 1441 N N . ALA A 1 173 ? -13.701 -9.870 -3.734 1.00 97.88 173 ALA A N 1
ATOM 1442 C CA . ALA A 1 173 ? -14.070 -10.284 -5.085 1.00 97.88 173 ALA A CA 1
ATOM 1443 C C . ALA A 1 173 ? -13.909 -9.144 -6.108 1.00 97.88 173 ALA A C 1
ATOM 1445 O O . ALA A 1 173 ? -13.327 -9.353 -7.175 1.00 97.88 173 ALA A O 1
ATOM 1446 N N . ASP A 1 174 ? -14.349 -7.931 -5.763 1.00 97.56 174 ASP A N 1
ATOM 1447 C CA . ASP A 1 174 ? -14.258 -6.755 -6.633 1.00 97.56 174 ASP A CA 1
ATOM 1448 C C . ASP A 1 174 ? -12.807 -6.320 -6.856 1.00 97.56 174 ASP A C 1
ATOM 1450 O O . ASP A 1 174 ? -12.400 -6.019 -7.984 1.00 97.56 174 ASP A O 1
ATOM 1454 N N . ILE A 1 175 ? -11.996 -6.330 -5.793 1.00 97.00 175 ILE A N 1
ATOM 1455 C CA . ILE A 1 175 ? -10.575 -5.971 -5.864 1.00 97.00 175 ILE A CA 1
ATOM 1456 C C . ILE A 1 175 ? -9.808 -7.012 -6.693 1.00 97.00 175 ILE A C 1
ATOM 1458 O O . ILE A 1 175 ? -9.029 -6.643 -7.575 1.00 97.00 175 ILE A O 1
ATOM 1462 N N . ARG A 1 176 ? -10.063 -8.313 -6.491 1.00 96.44 176 ARG A N 1
ATOM 1463 C CA . ARG A 1 176 ? -9.462 -9.384 -7.305 1.00 96.44 176 ARG A CA 1
ATOM 1464 C C . ARG A 1 176 ? -9.876 -9.293 -8.772 1.00 96.44 176 ARG A C 1
ATOM 1466 O O . ARG A 1 176 ? -9.031 -9.463 -9.653 1.00 96.44 176 ARG A O 1
ATOM 1473 N N . ALA A 1 177 ? -11.144 -8.995 -9.054 1.00 96.31 177 ALA A N 1
ATOM 1474 C CA . ALA A 1 177 ? -11.625 -8.788 -10.418 1.00 96.31 177 ALA A CA 1
ATOM 1475 C C . ALA A 1 177 ? -10.933 -7.587 -11.082 1.00 96.31 177 ALA A C 1
ATOM 1477 O O . ALA A 1 177 ? -10.541 -7.664 -12.251 1.00 96.31 177 ALA A O 1
ATOM 1478 N N . TRP A 1 178 ? -10.719 -6.501 -10.333 1.00 95.75 178 TRP A N 1
ATOM 1479 C CA . TRP A 1 178 ? -9.949 -5.356 -10.810 1.00 95.75 178 TRP A CA 1
ATOM 1480 C C . TRP A 1 178 ? -8.490 -5.734 -11.089 1.00 95.75 178 TRP A C 1
ATOM 1482 O O . TRP A 1 178 ? -8.002 -5.408 -12.169 1.00 95.75 178 TRP A O 1
ATOM 1492 N N . PHE A 1 179 ? -7.816 -6.480 -10.201 1.00 94.69 179 PHE A N 1
ATOM 1493 C CA . PHE A 1 179 ? -6.448 -6.947 -10.458 1.00 94.69 179 PHE A CA 1
ATOM 1494 C C . PHE A 1 179 ? -6.373 -7.783 -11.729 1.00 94.69 179 PHE A C 1
ATOM 1496 O O . PHE A 1 179 ? -5.559 -7.484 -12.594 1.00 94.69 179 PHE A O 1
ATOM 1503 N N . LYS A 1 180 ? -7.270 -8.760 -11.899 1.00 94.12 180 LYS A N 1
ATOM 1504 C CA . LYS A 1 180 ? -7.292 -9.628 -13.084 1.00 94.12 180 LYS A CA 1
ATOM 1505 C C . LYS A 1 180 ? -7.434 -8.847 -14.395 1.00 94.12 180 LYS A C 1
ATOM 1507 O O . LYS A 1 180 ? -6.888 -9.266 -15.411 1.00 94.12 180 LYS A O 1
ATOM 1512 N N . ARG A 1 181 ? -8.183 -7.740 -14.386 1.00 95.00 181 ARG A N 1
ATOM 1513 C CA . ARG A 1 181 ? -8.400 -6.894 -15.569 1.00 95.00 181 ARG A CA 1
ATOM 1514 C C . ARG A 1 181 ? -7.256 -5.912 -15.811 1.00 95.00 181 ARG A C 1
ATOM 1516 O O . ARG A 1 181 ? -6.912 -5.665 -16.961 1.00 95.00 181 ARG A O 1
ATOM 1523 N N . SER A 1 182 ? -6.734 -5.311 -14.747 1.00 92.69 182 SER A N 1
ATOM 1524 C CA . SER A 1 182 ? -5.889 -4.119 -14.844 1.00 92.69 182 SER A CA 1
ATOM 1525 C C . SER A 1 182 ? -4.402 -4.405 -14.645 1.00 92.69 182 SER A C 1
ATOM 1527 O O . SER A 1 182 ? -3.575 -3.627 -15.109 1.00 92.69 182 SER A O 1
ATOM 1529 N N . LEU A 1 183 ? -4.043 -5.485 -13.947 1.00 91.12 183 LEU A N 1
ATOM 1530 C CA . LEU A 1 183 ? -2.679 -5.739 -13.498 1.00 91.12 183 LEU A CA 1
ATOM 1531 C C . LEU A 1 183 ? -2.233 -7.151 -13.888 1.00 91.12 183 LEU A C 1
ATOM 1533 O O . LEU A 1 183 ? -2.868 -8.146 -13.544 1.00 91.12 183 LEU A O 1
ATOM 1537 N N . SER A 1 184 ? -1.109 -7.250 -14.599 1.00 90.88 184 SER A N 1
ATOM 1538 C CA . SER A 1 184 ? -0.539 -8.558 -14.928 1.00 90.88 184 SER A CA 1
ATOM 1539 C C . SER A 1 184 ? -0.132 -9.298 -13.643 1.00 90.88 184 SER A C 1
ATOM 1541 O O . SER A 1 184 ? 0.505 -8.688 -12.776 1.00 90.88 184 SER A O 1
ATOM 1543 N N . PRO A 1 185 ? -0.404 -10.615 -13.531 1.00 90.38 185 PRO A N 1
ATOM 1544 C CA . PRO A 1 185 ? 0.039 -11.435 -12.401 1.00 90.38 185 PRO A CA 1
ATOM 1545 C C . PRO A 1 185 ? 1.554 -11.400 -12.157 1.00 90.38 185 PRO A C 1
ATOM 1547 O O . PRO A 1 185 ? 2.006 -11.704 -11.061 1.00 90.38 185 PRO A O 1
ATOM 1550 N N . MET A 1 186 ? 2.353 -11.000 -13.155 1.00 91.44 186 MET A N 1
ATOM 1551 C CA . MET A 1 186 ? 3.806 -10.844 -13.007 1.00 91.44 186 MET A CA 1
ATOM 1552 C C . MET A 1 186 ? 4.219 -9.666 -12.115 1.00 91.44 186 MET A C 1
ATOM 1554 O O . MET A 1 186 ? 5.376 -9.602 -11.709 1.00 91.44 186 MET A O 1
ATOM 1558 N N . TYR A 1 187 ? 3.308 -8.731 -11.833 1.00 94.50 187 TYR A N 1
ATOM 1559 C CA . TYR A 1 187 ? 3.584 -7.548 -11.015 1.00 94.50 187 TYR A CA 1
ATOM 1560 C C . TYR A 1 187 ? 2.772 -7.515 -9.720 1.00 94.50 187 TYR A C 1
ATOM 1562 O O . TYR A 1 187 ? 2.955 -6.586 -8.942 1.00 94.50 187 TYR A O 1
ATOM 1570 N N . ALA A 1 188 ? 1.882 -8.485 -9.489 1.00 95.81 188 ALA A N 1
ATOM 1571 C CA . ALA A 1 188 ? 0.938 -8.491 -8.377 1.00 95.81 188 ALA A CA 1
ATOM 1572 C C . ALA A 1 188 ? 1.037 -9.791 -7.586 1.00 95.81 188 ALA A C 1
ATOM 1574 O O . ALA A 1 188 ? 0.684 -10.859 -8.082 1.00 95.81 188 ALA A O 1
ATOM 1575 N N . PHE A 1 189 ? 1.464 -9.689 -6.335 1.00 96.12 189 PHE A N 1
ATOM 1576 C CA . PHE A 1 189 ? 1.738 -10.840 -5.492 1.00 96.12 189 PHE A CA 1
ATOM 1577 C C . PHE A 1 189 ? 0.883 -10.785 -4.236 1.00 96.12 189 PHE A C 1
ATOM 1579 O O . PHE A 1 189 ? 1.008 -9.871 -3.417 1.00 96.12 189 PHE A O 1
ATOM 1586 N N . GLU A 1 190 ? 0.038 -11.797 -4.073 1.00 96.50 190 GLU A N 1
ATOM 1587 C CA . GLU A 1 190 ? -0.619 -12.030 -2.799 1.00 96.50 190 GLU A CA 1
ATOM 1588 C C . GLU A 1 190 ? 0.404 -12.589 -1.811 1.00 96.50 190 GLU A C 1
ATOM 1590 O O . GLU A 1 190 ? 1.052 -13.607 -2.066 1.00 96.50 190 GLU A O 1
ATOM 1595 N N . VAL A 1 191 ? 0.583 -11.899 -0.692 1.00 95.31 191 VAL A N 1
ATOM 1596 C CA . VAL A 1 191 ? 1.511 -12.284 0.365 1.00 95.31 191 VAL A CA 1
ATOM 1597 C C . VAL A 1 191 ? 0.730 -12.771 1.577 1.00 95.31 191 VAL A C 1
ATOM 1599 O O . VAL A 1 191 ? -0.258 -12.171 1.969 1.00 95.31 191 VAL A O 1
ATOM 1602 N N . ASN A 1 192 ? 1.214 -13.838 2.212 1.00 92.81 192 ASN A N 1
ATOM 1603 C CA . ASN A 1 192 ? 0.655 -14.376 3.460 1.00 92.81 192 ASN A CA 1
ATOM 1604 C C . ASN A 1 192 ? 1.614 -14.149 4.636 1.00 92.81 192 ASN A C 1
ATOM 1606 O O . ASN A 1 192 ? 1.813 -15.011 5.494 1.00 92.81 192 ASN A O 1
ATOM 1610 N N . THR A 1 193 ? 2.294 -13.002 4.637 1.00 89.94 193 THR A N 1
ATOM 1611 C CA . THR A 1 193 ? 3.330 -12.682 5.626 1.00 89.94 193 THR A CA 1
ATOM 1612 C C . THR A 1 193 ? 2.737 -12.213 6.953 1.00 89.94 193 THR A C 1
ATOM 1614 O O . THR A 1 193 ? 3.357 -12.417 8.001 1.00 89.94 193 THR A O 1
ATOM 1617 N N . ILE A 1 194 ? 1.533 -11.634 6.943 1.00 93.50 194 ILE A N 1
ATOM 1618 C CA . ILE A 1 194 ? 0.862 -11.131 8.142 1.00 93.50 194 ILE A CA 1
ATOM 1619 C C . ILE A 1 194 ? -0.033 -12.240 8.709 1.00 93.50 194 ILE A C 1
ATOM 1621 O O . ILE A 1 194 ? -1.141 -12.460 8.232 1.00 93.50 194 ILE A O 1
ATOM 1625 N N . LYS A 1 195 ? 0.449 -12.954 9.734 1.00 93.25 195 LYS A N 1
ATOM 1626 C CA . LYS A 1 195 ? -0.297 -14.069 10.354 1.00 93.25 195 LYS A CA 1
ATOM 1627 C C . LYS A 1 195 ? -1.500 -13.620 11.188 1.00 93.25 195 LYS A C 1
ATOM 1629 O O . LYS A 1 195 ? -2.547 -14.246 11.134 1.00 93.25 195 LYS A O 1
ATOM 1634 N N . ASP A 1 196 ? -1.327 -12.566 11.983 1.00 96.50 196 ASP A N 1
ATOM 1635 C CA . ASP A 1 196 ? -2.367 -11.986 12.843 1.00 96.50 196 ASP A CA 1
ATOM 1636 C C . ASP A 1 196 ? -2.642 -10.565 12.353 1.00 96.50 196 ASP A C 1
ATOM 1638 O O . ASP A 1 196 ? -2.030 -9.591 12.809 1.00 96.50 196 ASP A O 1
ATOM 1642 N N . PHE A 1 197 ? -3.499 -10.479 11.336 1.00 96.25 197 PHE A N 1
ATOM 1643 C CA . PHE A 1 197 ? -3.814 -9.230 10.657 1.00 96.25 197 PHE A CA 1
ATOM 1644 C C . PHE A 1 197 ? -4.465 -8.194 11.589 1.00 96.25 197 PHE A C 1
ATOM 1646 O O . PHE A 1 197 ? -3.975 -7.062 11.618 1.00 96.25 197 PHE A O 1
ATOM 1653 N N . PRO A 1 198 ? -5.456 -8.539 12.442 1.00 97.00 198 PRO A N 1
ATOM 1654 C CA . PRO A 1 198 ? -6.047 -7.575 13.370 1.00 97.00 198 PRO A CA 1
ATOM 1655 C C . PRO A 1 198 ? -5.027 -6.965 14.331 1.00 97.00 198 PRO A C 1
ATOM 1657 O O . PRO A 1 198 ? -5.021 -5.753 14.566 1.00 97.00 198 PRO A O 1
ATOM 1660 N N . LYS A 1 199 ? -4.137 -7.783 14.906 1.00 97.62 199 LYS A N 1
ATOM 1661 C CA . LYS A 1 199 ? -3.095 -7.279 15.806 1.00 97.62 199 LYS A CA 1
ATOM 1662 C C . LYS A 1 199 ? -2.064 -6.440 15.062 1.00 97.62 199 LYS A C 1
ATOM 1664 O O . LYS A 1 199 ? -1.638 -5.414 15.593 1.00 97.62 199 LYS A O 1
ATOM 1669 N N . PHE A 1 200 ? -1.680 -6.855 13.857 1.00 96.94 200 PHE A N 1
ATOM 1670 C CA . PHE A 1 200 ? -0.795 -6.082 12.996 1.00 96.94 200 PHE A CA 1
ATOM 1671 C C . PHE A 1 200 ? -1.381 -4.697 12.700 1.00 96.94 200 PHE A C 1
ATOM 1673 O O . PHE A 1 200 ? -0.717 -3.695 12.962 1.00 96.94 200 PHE A O 1
ATOM 1680 N N . TYR A 1 201 ? -2.635 -4.624 12.251 1.00 97.06 201 TYR A N 1
ATOM 1681 C CA . TYR A 1 201 ? -3.282 -3.363 11.895 1.00 97.06 201 TYR A CA 1
ATOM 1682 C C . TYR A 1 201 ? -3.478 -2.435 13.106 1.00 97.06 201 TYR A C 1
ATOM 1684 O O . TYR A 1 201 ? -3.206 -1.238 13.016 1.00 97.06 201 TYR A O 1
ATOM 1692 N N . ARG A 1 202 ? -3.829 -2.971 14.287 1.00 97.12 202 ARG A N 1
ATOM 1693 C CA . ARG A 1 202 ? -3.808 -2.187 15.541 1.00 97.12 202 ARG A CA 1
ATOM 1694 C C . ARG A 1 202 ? -2.425 -1.602 15.835 1.00 97.12 202 ARG A C 1
ATOM 1696 O O . ARG A 1 202 ? -2.331 -0.463 16.283 1.00 97.12 202 ARG A O 1
ATOM 1703 N N . GLY A 1 203 ? -1.363 -2.362 15.566 1.00 96.88 203 GLY A N 1
ATOM 1704 C CA . GLY A 1 203 ? 0.011 -1.871 15.641 1.00 96.88 203 GLY A CA 1
ATOM 1705 C C . GLY A 1 203 ? 0.265 -0.726 14.661 1.00 96.88 203 GLY A C 1
ATOM 1706 O O . GLY A 1 203 ? 0.774 0.312 15.067 1.00 96.88 203 GLY A O 1
ATOM 1707 N N . VAL A 1 204 ? -0.152 -0.869 13.399 1.00 94.88 204 VAL A N 1
ATOM 1708 C CA . VAL A 1 204 ? -0.045 0.205 12.396 1.00 94.88 204 VAL A CA 1
ATOM 1709 C C . VAL A 1 204 ? -0.708 1.488 12.905 1.00 94.88 204 VAL A C 1
ATOM 1711 O O . VAL A 1 204 ? -0.068 2.533 12.900 1.00 94.88 204 VAL A O 1
ATOM 1714 N N . LEU A 1 205 ? -1.934 1.419 13.427 1.00 95.19 205 LEU A N 1
ATOM 1715 C CA . LEU A 1 205 ? -2.621 2.596 13.975 1.00 95.19 205 LEU A CA 1
ATOM 1716 C C . LEU A 1 205 ? -1.900 3.223 15.176 1.00 95.19 205 LEU A C 1
ATOM 1718 O O . LEU A 1 205 ? -1.921 4.440 15.328 1.00 95.19 205 LEU A O 1
ATOM 1722 N N . ALA A 1 206 ? -1.271 2.412 16.029 1.00 94.62 206 ALA A N 1
ATOM 1723 C CA . ALA A 1 206 ? -0.577 2.901 17.218 1.00 94.62 206 ALA A CA 1
ATOM 1724 C C . ALA A 1 206 ? 0.738 3.632 16.895 1.00 94.62 206 ALA A C 1
ATOM 1726 O O . ALA A 1 206 ? 1.114 4.549 17.622 1.00 94.62 206 ALA A O 1
ATOM 1727 N N . TYR A 1 207 ? 1.437 3.225 15.831 1.00 92.19 207 TYR A N 1
ATOM 1728 C CA . TYR A 1 207 ? 2.757 3.762 15.477 1.00 92.19 207 TYR A CA 1
ATOM 1729 C C . TYR A 1 207 ? 2.730 4.823 14.373 1.00 92.19 207 TYR A C 1
ATOM 1731 O O . TYR A 1 207 ? 3.738 5.496 14.158 1.00 92.19 207 TYR A O 1
ATOM 1739 N N . GLN A 1 208 ? 1.623 4.968 13.642 1.00 90.44 208 GLN A N 1
ATOM 1740 C CA . GLN A 1 208 ? 1.548 5.942 12.556 1.00 90.44 208 GLN A CA 1
ATOM 1741 C C . GLN A 1 208 ? 1.168 7.338 13.072 1.00 90.44 208 GLN A C 1
ATOM 1743 O O . GLN A 1 208 ? 0.278 7.464 13.916 1.00 90.44 208 GLN A O 1
ATOM 1748 N N . PRO A 1 209 ? 1.801 8.404 12.546 1.00 89.38 209 PRO A N 1
ATOM 1749 C CA . PRO A 1 209 ? 1.376 9.776 12.797 1.00 89.38 209 PRO A CA 1
ATOM 1750 C C . PRO A 1 209 ? -0.095 9.980 12.419 1.00 89.38 209 PRO A C 1
ATOM 1752 O O . PRO A 1 209 ? -0.566 9.436 11.415 1.00 89.38 209 PRO A O 1
ATOM 1755 N N . LYS A 1 210 ? -0.820 10.787 13.202 1.00 90.12 210 LYS A N 1
ATOM 1756 C CA . LYS A 1 210 ? -2.269 10.993 13.029 1.00 90.12 210 LYS A CA 1
ATOM 1757 C C . LYS A 1 210 ? -2.622 11.557 11.654 1.00 90.12 210 LYS A C 1
ATOM 1759 O O . LYS A 1 210 ? -3.697 11.278 11.144 1.00 90.12 210 LYS A O 1
ATOM 1764 N N . GLU A 1 211 ? -1.711 12.300 11.036 1.00 89.50 211 GLU A N 1
ATOM 1765 C CA . GLU A 1 211 ? -1.871 12.925 9.721 1.00 89.50 211 GLU A CA 1
ATOM 1766 C C . GLU A 1 211 ? -1.976 11.897 8.586 1.00 89.50 211 GLU A C 1
ATOM 1768 O O . GLU A 1 211 ? -2.490 12.216 7.517 1.00 89.50 211 GLU A O 1
ATOM 1773 N N . ARG A 1 212 ? -1.491 10.668 8.810 1.00 90.56 212 ARG A N 1
ATOM 1774 C CA . ARG A 1 212 ? -1.552 9.553 7.850 1.00 90.56 212 ARG A CA 1
ATOM 1775 C C . ARG A 1 212 ? -2.766 8.651 8.054 1.00 90.56 212 ARG A C 1
ATOM 1777 O O . ARG A 1 212 ? -2.981 7.735 7.262 1.00 90.56 212 ARG A O 1
ATOM 1784 N N . ILE A 1 213 ? -3.514 8.865 9.137 1.00 94.38 213 ILE A N 1
ATOM 1785 C CA . ILE A 1 213 ? -4.691 8.081 9.504 1.00 94.38 213 ILE A CA 1
ATOM 1786 C C . ILE A 1 213 ? -5.925 8.880 9.095 1.00 94.38 213 ILE A C 1
ATOM 1788 O O . ILE A 1 213 ? -6.171 9.980 9.585 1.00 94.38 213 ILE A O 1
ATOM 1792 N N . HIS A 1 214 ? -6.726 8.311 8.206 1.00 93.50 214 HIS A N 1
ATOM 1793 C CA . HIS A 1 214 ? -7.921 8.947 7.676 1.00 93.50 214 HIS A CA 1
ATOM 1794 C C . HIS A 1 214 ? -9.147 8.126 8.057 1.00 93.50 214 HIS A C 1
ATOM 1796 O O . HIS A 1 214 ? -9.223 6.935 7.766 1.00 93.50 214 HIS A O 1
ATOM 1802 N N . ILE A 1 215 ? -10.133 8.767 8.678 1.00 93.69 215 ILE A N 1
ATOM 1803 C CA . ILE A 1 215 ? -11.452 8.167 8.887 1.00 93.69 215 ILE A CA 1
ATOM 1804 C C . ILE A 1 215 ? -12.336 8.639 7.741 1.00 93.69 215 ILE A C 1
ATOM 1806 O O . ILE A 1 215 ? -12.603 9.832 7.607 1.00 93.69 215 ILE A O 1
ATOM 1810 N N . LEU A 1 216 ? -12.766 7.710 6.892 1.00 92.81 216 LEU A N 1
ATOM 1811 C CA . LEU A 1 216 ? -13.620 8.037 5.757 1.00 92.81 216 LEU A CA 1
ATOM 1812 C C . LEU A 1 216 ? -15.045 8.327 6.245 1.00 92.81 216 LEU A C 1
ATOM 1814 O O . LEU A 1 216 ? -15.581 7.605 7.088 1.00 92.81 216 LEU A O 1
ATOM 1818 N N . TYR A 1 217 ? -15.670 9.390 5.743 1.00 84.56 217 TYR A N 1
ATOM 1819 C CA . TYR A 1 217 ? -17.034 9.751 6.133 1.00 84.56 217 TYR A CA 1
ATOM 1820 C C . TYR A 1 217 ? -18.052 8.862 5.423 1.00 84.56 217 TYR A C 1
ATOM 1822 O O . TYR A 1 217 ? -17.925 8.595 4.231 1.00 84.56 217 TYR A O 1
ATOM 1830 N N . TYR A 1 218 ? -19.044 8.396 6.182 1.00 74.06 218 TYR A N 1
ATOM 1831 C CA . TYR A 1 218 ? -20.109 7.557 5.654 1.00 74.06 218 TYR A CA 1
ATOM 1832 C C . TYR A 1 218 ? -20.968 8.370 4.691 1.00 74.06 218 TYR A C 1
ATOM 1834 O O . TYR A 1 218 ? -21.437 9.453 5.046 1.00 74.06 218 TYR A O 1
ATOM 1842 N N . SER A 1 219 ? -21.153 7.854 3.481 1.00 71.88 219 SER A N 1
ATOM 1843 C CA . SER A 1 219 ? -22.015 8.458 2.473 1.00 71.88 219 SER A CA 1
ATOM 1844 C C . SER A 1 219 ? -23.063 7.432 2.067 1.00 71.88 219 SER A C 1
ATOM 1846 O O . SER A 1 219 ? -22.740 6.421 1.451 1.00 71.88 219 SER A O 1
ATOM 1848 N N . THR A 1 220 ? -24.320 7.683 2.437 1.00 56.47 220 THR A N 1
ATOM 1849 C CA . THR A 1 220 ? -25.474 7.002 1.843 1.00 56.47 220 THR A CA 1
ATOM 1850 C C . THR A 1 220 ? -25.661 7.575 0.446 1.00 56.47 220 THR A C 1
ATOM 1852 O O . THR A 1 220 ? -26.249 8.648 0.301 1.00 56.47 220 THR A O 1
ATOM 1855 N N . THR A 1 221 ? -25.071 6.919 -0.548 1.00 54.47 221 THR A N 1
ATOM 1856 C CA . THR A 1 221 ? -25.383 7.171 -1.961 1.00 54.47 221 THR A CA 1
ATOM 1857 C C . THR A 1 221 ? -26.455 6.208 -2.428 1.00 54.47 221 THR A C 1
ATOM 1859 O O . THR A 1 221 ? -26.495 5.080 -1.885 1.00 54.47 221 THR A O 1
#

pLDDT: mean 81.17, std 21.06, range [28.14, 98.0]

Sequence (221 aa):
MPKFIKYGLYTARQQSADRSPRLGLGAKSPVLAELLPYTSLDFITRATKILKTRKENMKRFEAADQKNHLQNEPQRPVLKNYKLARRALPLQKELNNGIEYLYHDLLKRIKQMYTALPNAYDRTVVEINGKTDPYDPDGLYTLYTPHFYYHVRCNYVEKYEVLYQFHECPFEADIRAWFKRSLSPMYAFEVNTIKDFPKFYRGVLAYQPKERIHILYYSTT

Foldseek 3Di:
DDDDDDDDDPPPDDDDPDDDDDDDDDDDDDDPDDPDPPPPVVVVVVVVVVVVVVVVVVVVVVVVVVVVVVVPDDPDQQAALLVVLVVDDPVQVVQQVLVVVLVVVVVVVVLVVQLQDPDQLQQKKFKDQCVPPSRANFWGIWIDGLFKTWTWTQDPVSHIAIEMEGHPDPCVVVSVVSCVPRPDPVRYDYDPPCPPSNVVVVVVVVPDDPVRMDRRHRDPD

Radius of gyration: 25.43 Å; chains: 1; bounding box: 54×33×82 Å

Secondary structure (DSSP, 8-state):
-------S-----------PPP------------------HHHHHHHHHHHHHHHHHHHHHHHHHHHHHHHTS-SSPPPPHHHHHTTS-HHHHHHHHHHHHHHHHHHHHHHHHHHT-SSTTTTEEEEEEGGG-TT-SSEEEEEE-SSEEEEEEE-TTS-EEEEEEESS-TTHHHHHHHHHHHS-TTTEEE----SSHHHHHHHHHHHS-GGGEEEPPP---